Protein 7O4C (pdb70)

InterPro domains:
  IPR001460 Penicillin-binding protein, transpeptidase [PF00905] (269-579)
  IPR005311 Penicillin-binding protein, dimerisation domain [PF03717] (61-224)
  IPR005543 PASTA domain [PF03793] (601-655)
  IPR005543 PASTA domain [PF03793] (659-712)
  IPR005543 PASTA domain [PS51178] (596-656)
  IPR005543 PAST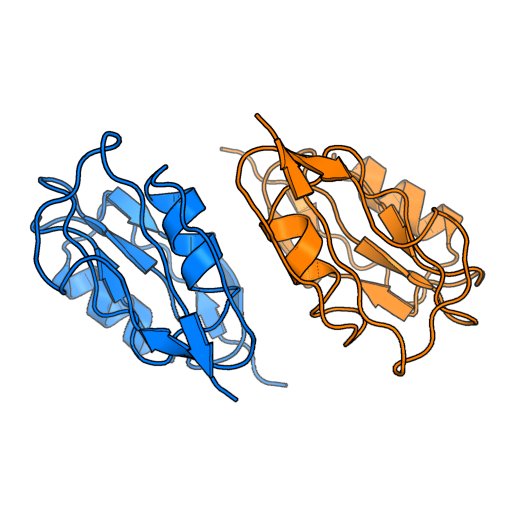A domain [SM00740] (596-656)
  IPR005543 PASTA domain [SM00740] (657-713)
  IPR012338 Beta-lactamase/transpeptidase-like [G3DSA:3.40.710.10] (237-593)
  IPR012338 Beta-lactamase/transpeptidase-like [SSF56601] (195-607)
  IPR036138 Penicillin-binding protein, dimerisation domain superfamily [SSF56519] (62-242)
  IPR050515 Class D beta-lactamase/transpeptidase [PTHR30627] (5-592)

Secondary structure (DSSP, 8-state):
---EE----TTSBHHHHHHHHHTTT-EEEEESS-SBEEEESS-TT-EE-TT-EEEEEESS--B----TT--HHHHHHHHHHH---EEEESSSEEEEESS-TT-B--TT--EEEEEE-/-PPEEPP--TTSBHHHHHHHHHHTT-EEEEESS-SBEEEESS-TT-EE-TT-EEEEEESS--B----TT--HHHHHHHHHHH---EEEEESSEEEEESS-TT-B--TT--EEEEEE-

Solvent-accessible surface area: 11836 Å² total; per-residue (Å²): 130,139,79,11,110,3,20,96,0,89,42,43,75,62,102,112,0,41,79,52,0,58,83,96,56,8,80,27,21,37,0,10,76,11,104,84,2,121,24,20,34,49,63,27,27,14,87,25,105,40,138,38,47,0,1,0,18,2,52,63,63,29,23,5,10,67,0,79,37,8,35,10,70,16,0,6,28,0,16,95,32,9,73,0,69,0,36,15,125,26,38,32,110,9,72,98,30,57,20,74,141,53,95,124,4,57,121,186,42,118,0,80,1,68,8,60,142,118,144,59,11,115,2,23,91,0,86,51,34,92,66,109,117,0,42,75,50,0,59,79,101,53,8,78,26,24,36,1,10,77,12,109,76,1,118,24,19,32,46,82,38,41,13,85,24,102,53,137,39,46,0,2,0,17,1,53,62,64,32,23,4,10,69,0,80,38,7,46,7,106,15,0,10,23,0,30,79,29,12,105,0,60,0,48,11,145,28,13,27,114,7,70,101,29,59,19,76,142,52,86,123,7,61,136,175,41,133,0,68,0,74,13,55,148

Structure (mmCIF, N/CA/C/O backbone):
data_7O4C
#
_entry.id   7O4C
#
_cell.length_a   39.972
_cell.length_b   80.562
_cell.length_c   90.422
_cell.angle_alpha   90.000
_cell.angle_beta   90.000
_cell.angle_gamma   90.000
#
_symmetry.space_group_name_H-M   'P 21 21 21'
#
loop_
_entity.id
_entity.type
_entity.pdbx_description
1 polymer 'Penicillin-binding protein 1'
2 non-polymer 'CHLORIDE ION'
3 water water
#
loop_
_atom_site.group_PDB
_atom_site.id
_atom_site.type_symbol
_atom_site.label_atom_id
_atom_site.label_alt_id
_atom_site.label_comp_id
_atom_site.label_asym_id
_atom_site.label_entity_id
_atom_site.label_seq_id
_atom_site.pdbx_PDB_ins_code
_atom_site.Cartn_x
_atom_site.Cartn_y
_atom_site.Cartn_z
_atom_site.occupancy
_atom_site.B_iso_or_equiv
_atom_site.auth_seq_id
_atom_site.auth_comp_id
_atom_site.auth_asym_id
_atom_site.auth_atom_id
_atom_site.pdbx_PDB_model_num
ATOM 1 N N . ALA A 1 1 ? 10.853 -12.704 -2.143 1.00 47.46 597 ALA A N 1
ATOM 2 C CA . ALA A 1 1 ? 9.449 -12.193 -1.850 1.00 47.13 597 ALA A CA 1
ATOM 3 C C . ALA A 1 1 ? 8.623 -13.298 -1.184 1.00 41.62 597 ALA A C 1
ATOM 4 O O . ALA A 1 1 ? 8.170 -14.165 -1.895 1.00 46.35 597 ALA A O 1
ATOM 6 N N . GLU A 1 2 ? 8.505 -13.278 0.139 1.00 39.54 598 GLU A N 1
ATOM 7 C CA . GLU A 1 2 ? 7.782 -14.296 0.928 1.00 37.05 598 GLU A CA 1
ATOM 8 C C . GLU A 1 2 ? 6.294 -13.969 0.779 1.00 35.35 598 GLU A C 1
ATOM 9 O O . GLU A 1 2 ? 5.938 -12.758 0.735 1.00 38.80 598 GLU A O 1
ATOM 15 N N . TYR A 1 3 ? 5.459 -14.986 0.645 1.00 28.87 599 TYR A N 1
ATOM 16 C CA . TYR A 1 3 ? 3.989 -14.816 0.610 1.00 24.40 599 TYR A CA 1
ATOM 17 C C . TYR A 1 3 ? 3.382 -15.603 1.749 1.00 26.73 599 TYR A C 1
ATOM 18 O O . TYR A 1 3 ? 3.905 -16.680 2.074 1.00 34.40 599 TYR A O 1
ATOM 27 N N . SER A 1 4 ? 2.293 -15.052 2.279 1.00 25.72 600 SER A N 1
ATOM 28 C CA . SER A 1 4 ? 1.384 -15.728 3.218 1.00 26.48 600 SER A CA 1
ATOM 29 C C . SER A 1 4 ? 0.226 -16.332 2.424 1.00 24.17 600 SER A C 1
ATOM 30 O O . SER A 1 4 ? -0.218 -15.762 1.423 1.00 26.67 600 SER A O 1
ATOM 33 N N . LYS A 1 5 ? -0.343 -17.408 2.942 1.00 24.82 601 LYS A N 1
ATOM 34 C CA . LYS A 1 5 ? -1.526 -18.069 2.367 1.00 23.12 601 LYS A CA 1
ATOM 35 C C . LYS A 1 5 ? -2.710 -17.753 3.272 1.00 22.08 601 LYS A C 1
ATOM 36 O O . LYS A 1 5 ? -2.693 -18.085 4.451 1.00 25.31 601 LYS A O 1
ATOM 42 N N . VAL A 1 6 ? -3.723 -17.140 2.698 1.00 19.02 60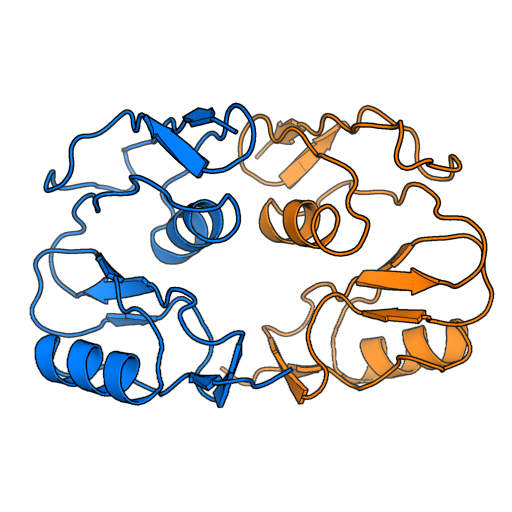2 VAL A N 1
ATOM 43 C CA . VAL A 1 6 ? -4.931 -16.739 3.434 1.00 18.72 602 VAL A CA 1
ATOM 44 C C . VAL A 1 6 ? -5.705 -17.964 3.878 1.00 20.91 602 VAL A C 1
ATOM 45 O O . VAL A 1 6 ? -6.036 -18.853 3.066 1.00 21.69 602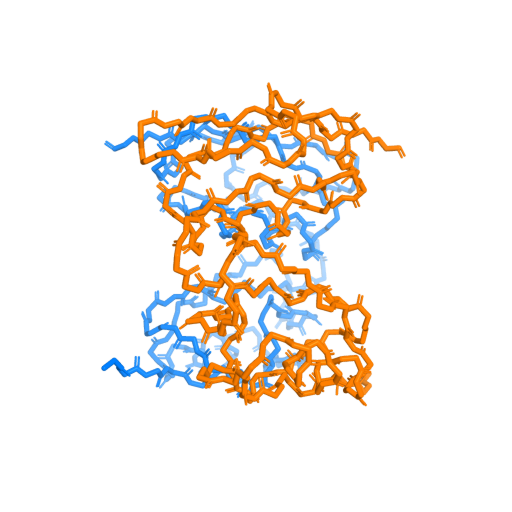 VAL A O 1
ATOM 49 N N . PRO A 1 7 ? -6.012 -18.082 5.191 1.00 18.82 603 PRO A N 1
ATOM 50 C CA . PRO A 1 7 ? -6.812 -19.210 5.637 1.00 18.39 603 PRO A CA 1
ATOM 51 C C . PRO A 1 7 ? -8.304 -19.042 5.356 1.00 17.77 603 PRO A C 1
ATOM 52 O O . PRO A 1 7 ? -8.766 -17.953 5.138 1.00 19.50 603 PRO A O 1
ATOM 56 N N . ASP A 1 8 ? -9.013 -20.162 5.368 1.00 19.12 604 ASP A N 1
ATOM 57 C CA . ASP A 1 8 ? -10.482 -20.170 5.214 1.00 18.88 604 ASP A CA 1
ATOM 58 C C . ASP A 1 8 ? -11.095 -20.000 6.596 1.00 18.84 604 ASP A C 1
ATOM 59 O O . ASP A 1 8 ? -11.089 -21.001 7.384 1.00 21.17 604 ASP A O 1
ATOM 64 N N . VAL A 1 9 ? -11.625 -18.818 6.873 1.00 17.44 605 VAL A N 1
ATOM 65 C CA . VAL A 1 9 ? -12.218 -18.547 8.212 1.00 17.05 605 VAL A CA 1
ATOM 66 C C . VAL A 1 9 ? -13.710 -18.227 8.146 1.00 17.71 605 VAL A C 1
ATOM 67 O O . VAL A 1 9 ? -14.321 -17.929 9.178 1.00 18.58 605 VAL A O 1
ATOM 71 N N . GLU A 1 10 ? -14.328 -18.328 6.983 1.00 18.37 606 GLU A N 1
ATOM 72 C CA . GLU A 1 10 ? -15.759 -18.074 6.901 1.00 18.71 606 GLU A CA 1
ATOM 73 C C . GLU A 1 10 ? -16.525 -19.149 7.671 1.00 17.38 606 GLU A C 1
ATOM 74 O O . GLU A 1 10 ? -16.238 -20.341 7.609 1.00 20.03 606 GLU A O 1
ATOM 80 N N . GLY A 1 11 ? -17.447 -18.641 8.480 1.00 17.18 607 GLY A N 1
ATOM 81 C CA . GLY A 1 11 ? -18.283 -19.429 9.376 1.00 17.10 607 GLY A CA 1
ATOM 82 C C . GLY A 1 11 ? -17.609 -19.653 10.727 1.00 16.41 607 GLY A C 1
ATOM 83 O O . GLY A 1 11 ? -18.268 -20.231 11.592 1.00 17.15 607 GLY A O 1
ATOM 84 N N . GLN A 1 12 ? -16.352 -19.273 10.904 1.00 17.07 608 GLN A N 1
ATOM 85 C CA . GLN A 1 12 ? -15.672 -19.537 12.185 1.00 16.45 608 GLN A CA 1
ATOM 86 C C . GLN A 1 12 ? -16.118 -18.550 13.255 1.00 16.57 608 GLN A C 1
ATOM 87 O O . GLN A 1 12 ? -16.497 -17.406 12.986 1.00 17.35 608 GLN A O 1
ATOM 93 N N . ASP A 1 13 ? -16.004 -19.019 14.489 1.00 16.60 609 ASP A N 1
ATOM 94 C CA . ASP A 1 13 ? -16.041 -18.118 15.659 1.00 17.69 609 ASP A CA 1
ATOM 95 C C . ASP A 1 13 ? -15.109 -16.947 15.409 1.00 18.13 609 ASP A C 1
ATOM 96 O O . ASP A 1 13 ? -13.988 -17.139 14.920 1.00 17.57 609 ASP A O 1
ATOM 101 N N . LYS A 1 14 ? -15.539 -15.754 15.812 1.00 16.62 610 LYS A N 1
ATOM 102 C CA . LYS A 1 14 ? -14.776 -14.527 15.524 1.00 16.72 610 LYS A CA 1
ATOM 103 C C . LYS A 1 14 ? -13.349 -14.633 16.053 1.00 17.16 610 LYS A C 1
ATOM 104 O O . LYS A 1 14 ? -12.409 -14.311 15.319 1.00 17.94 610 LYS A O 1
ATOM 110 N N . GLN A 1 15 ? -13.163 -14.994 17.338 1.00 18.01 611 GLN A N 1
ATOM 111 C CA . GLN A 1 15 ? -11.797 -15.001 17.870 1.00 19.05 611 GLN A CA 1
ATOM 112 C C . GLN A 1 15 ? -10.948 -16.089 17.202 1.00 18.43 611 GLN A C 1
ATOM 113 O O . GLN A 1 15 ? -9.756 -15.857 16.941 1.00 19.00 611 GLN A O 1
ATOM 119 N N . LYS A 1 16 ? -11.550 -17.231 16.907 1.00 17.74 612 LYS A N 1
ATOM 120 C CA . LYS A 1 16 ? -10.817 -18.301 16.193 1.00 17.78 612 LYS A CA 1
ATOM 121 C C . LYS A 1 16 ? -10.336 -17.751 14.850 1.00 17.52 612 LYS A C 1
ATOM 122 O O . LYS A 1 16 ? -9.184 -18.043 14.465 1.00 19.34 612 LYS A O 1
ATOM 128 N N . ALA A 1 17 ? -11.203 -17.018 14.151 1.00 16.87 613 ALA A N 1
ATOM 129 C CA . ALA A 1 17 ? -10.836 -16.485 12.816 1.00 16.93 613 ALA A CA 1
ATOM 130 C C . ALA A 1 17 ? -9.703 -15.478 12.945 1.00 17.25 613 ALA A C 1
ATOM 131 O O . ALA A 1 17 ? -8.765 -15.504 12.159 1.00 18.41 613 ALA A O 1
ATOM 133 N N . ILE A 1 18 ? -9.776 -14.599 13.944 1.00 16.98 614 ILE A N 1
ATOM 134 C CA . ILE A 1 18 ? -8.707 -13.608 14.178 1.00 17.42 614 ILE A CA 1
ATOM 135 C C . ILE A 1 18 ? -7.415 -14.393 14.396 1.00 19.24 614 ILE A C 1
ATOM 136 O O . ILE A 1 18 ? -6.364 -14.066 13.820 1.00 19.34 614 ILE A O 1
ATOM 141 N N . ASP A 1 19 ? -7.462 -15.396 15.273 1.00 19.04 615 ASP A N 1
ATOM 142 C CA . ASP A 1 19 ? -6.243 -16.164 15.617 1.00 20.21 615 ASP A CA 1
ATOM 143 C C . ASP A 1 19 ? -5.695 -16.871 14.368 1.00 18.53 615 ASP A C 1
ATOM 144 O O . ASP A 1 19 ? -4.461 -16.921 14.193 1.00 21.75 615 ASP A O 1
ATOM 149 N N . ASN A 1 20 ? -6.581 -17.430 13.546 1.00 17.83 616 ASN A N 1
ATOM 150 C CA . ASN A 1 20 ? -6.150 -18.179 12.346 1.00 18.99 616 ASN A CA 1
ATOM 151 C C . ASN A 1 20 ? -5.535 -17.238 11.326 1.00 19.18 616 ASN A C 1
ATOM 152 O O . ASN A 1 20 ? -4.552 -17.628 10.678 1.00 20.82 616 ASN A O 1
ATOM 157 N N . VAL A 1 21 ? -6.067 -16.044 11.183 1.00 18.67 617 VAL A N 1
ATOM 158 C CA . VAL A 1 21 ? -5.457 -15.073 10.238 1.00 18.46 617 VAL A CA 1
ATOM 159 C C . VAL A 1 21 ? -4.108 -14.642 10.795 1.00 18.95 617 VAL A C 1
ATOM 160 O O . VAL A 1 21 ? -3.140 -14.600 10.040 1.00 19.67 617 VAL A O 1
ATOM 164 N N . SER A 1 22 ? -4.042 -14.320 12.095 1.00 19.52 618 SER A N 1
ATOM 165 C CA . SER A 1 22 ? -2.781 -13.834 12.692 1.00 20.06 618 SER A CA 1
ATOM 166 C C . SER A 1 22 ? -1.703 -14.911 12.537 1.00 20.08 618 SER A C 1
ATOM 167 O O . SER A 1 22 ? -0.507 -14.583 12.393 1.00 23.45 618 SER A O 1
ATOM 170 N N . ALA A 1 23 ? -2.081 -16.173 12.692 1.00 20.59 619 ALA A N 1
ATOM 171 C CA . ALA A 1 23 ? -1.125 -17.295 12.638 1.00 22.97 619 ALA A CA 1
ATOM 172 C C . ALA A 1 23 ? -0.479 -17.400 11.251 1.00 24.55 619 ALA A C 1
ATOM 173 O O . ALA A 1 23 ? 0.526 -18.100 11.144 1.00 27.68 619 ALA A O 1
ATOM 175 N N . LYS A 1 24 ? -1.089 -16.783 10.231 1.00 22.17 620 LYS A N 1
ATOM 176 C CA . LYS A 1 24 ? -0.528 -16.835 8.864 1.00 22.46 620 LYS A CA 1
ATOM 177 C C . LYS A 1 24 ? 0.289 -15.573 8.589 1.00 24.32 620 LYS A C 1
ATOM 178 O O . LYS A 1 24 ? 0.578 -15.313 7.434 1.00 26.08 620 LYS A O 1
ATOM 184 N N . SER A 1 25 ? 0.618 -14.810 9.627 1.00 24.72 621 SER A N 1
ATOM 185 C CA . SER A 1 25 ? 1.360 -13.533 9.535 1.00 26.94 621 SER A CA 1
ATOM 186 C C . SER A 1 25 ? 0.598 -12.539 8.661 1.00 25.71 621 SER A C 1
ATOM 187 O O . SER A 1 25 ? 1.208 -11.886 7.838 1.00 32.64 621 SER A O 1
ATOM 190 N N . LEU A 1 26 ? -0.709 -12.489 8.841 1.00 21.15 622 LEU A N 1
ATOM 191 C CA . LEU A 1 26 ? -1.630 -11.512 8.239 1.00 21.03 622 LEU A CA 1
ATOM 192 C C . LEU A 1 26 ? -2.352 -10.763 9.359 1.00 21.33 622 LEU A C 1
ATOM 193 O O . LEU A 1 26 ? -2.428 -11.247 10.530 1.00 22.58 622 LEU A O 1
ATOM 198 N N . GLU A 1 27 ? -2.906 -9.624 8.991 1.00 19.69 623 GLU A N 1
ATOM 199 C CA . GLU A 1 27 ? -3.569 -8.737 9.962 1.00 21.08 623 GLU A CA 1
ATOM 200 C C . GLU A 1 27 ? -5.063 -8.883 9.794 1.00 20.82 623 GLU A C 1
ATOM 201 O O . GLU A 1 27 ? -5.636 -8.384 8.828 1.00 20.90 623 GLU A O 1
ATOM 207 N N . PRO A 1 28 ? -5.766 -9.528 10.732 1.00 21.29 624 PRO A N 1
ATOM 208 C CA . PRO A 1 28 ? -7.206 -9.571 10.626 1.00 19.94 624 PRO A CA 1
ATOM 209 C C . PRO A 1 28 ? -7.780 -8.235 11.096 1.00 18.38 624 PRO A C 1
ATOM 210 O O . PRO A 1 28 ? -7.339 -7.670 12.114 1.00 22.60 624 PRO A O 1
ATOM 214 N N . VAL A 1 29 ? -8.756 -7.745 10.344 1.00 19.19 625 VAL A N 1
ATOM 215 C CA . VAL A 1 29 ? -9.579 -6.598 10.768 1.00 19.88 625 VAL A CA 1
ATOM 216 C C . VAL A 1 29 ? -11.034 -7.008 10.753 1.00 19.85 625 VAL A C 1
ATOM 217 O O . VAL A 1 29 ? -11.549 -7.331 9.696 1.00 20.30 625 VAL A O 1
ATOM 221 N N . THR A 1 30 ? -11.698 -6.968 11.897 1.00 21.75 626 THR A N 1
ATOM 222 C CA . THR A 1 30 ? -13.112 -7.337 11.955 1.00 19.80 626 THR A CA 1
ATOM 223 C C . THR A 1 30 ? -14.000 -6.132 11.712 1.00 21.00 626 THR A C 1
ATOM 224 O O . THR A 1 30 ? -13.658 -5.004 12.074 1.00 24.70 626 THR A O 1
ATOM 228 N N . ILE A 1 31 ? -15.113 -6.402 11.076 1.00 20.02 627 ILE A N 1
ATOM 229 C CA . ILE A 1 31 ? -16.162 -5.420 10.719 1.00 20.51 627 ILE A CA 1
ATOM 230 C C . ILE A 1 31 ? -17.478 -5.990 11.229 1.00 20.54 627 ILE A C 1
ATOM 231 O O . ILE A 1 31 ? -17.899 -7.026 10.779 1.00 20.79 627 ILE A O 1
ATOM 236 N N . GLY A 1 32 ? -18.113 -5.275 12.144 1.00 19.47 628 GLY A N 1
ATOM 237 C CA . GLY A 1 32 ? -19.360 -5.745 12.709 1.00 19.55 628 GLY A CA 1
ATOM 238 C C . GLY A 1 32 ? -19.259 -6.097 14.181 1.00 18.36 628 GLY A C 1
ATOM 239 O O . GLY A 1 32 ? -18.155 -6.370 14.701 1.00 19.92 628 GLY A O 1
ATOM 240 N N . SER A 1 33 ? -20.426 -6.213 14.783 1.00 19.41 629 SER A N 1
ATOM 241 C CA . SER A 1 33 ? -20.555 -6.468 16.235 1.00 19.07 629 SER A CA 1
ATOM 242 C C . SER A 1 33 ? -20.967 -7.910 16.541 1.00 21.39 629 SER A C 1
ATOM 243 O O . SER A 1 33 ? -21.311 -8.212 17.671 1.00 20.71 629 SER A O 1
ATOM 246 N N . GLY A 1 34 ? -20.939 -8.783 15.559 1.00 19.72 630 GLY A N 1
ATOM 247 C CA . GLY A 1 34 ? -21.283 -10.190 15.734 1.00 18.95 630 GLY A CA 1
ATOM 248 C C . GLY A 1 34 ? -20.153 -11.065 16.264 1.00 18.63 630 GLY A C 1
ATOM 249 O O . GLY A 1 34 ? -19.040 -10.634 16.487 1.00 20.88 630 GLY A O 1
ATOM 250 N N . THR A 1 35 ? -20.489 -12.347 16.400 1.00 19.09 631 THR A N 1
ATOM 251 C CA . THR A 1 35 ? -19.607 -13.364 17.014 1.00 19.96 631 THR A CA 1
ATOM 252 C C . THR A 1 35 ? -19.145 -14.452 16.056 1.00 17.82 631 THR A C 1
ATOM 253 O O . THR A 1 35 ? -18.348 -15.290 16.479 1.00 20.51 631 THR A O 1
ATOM 257 N N . GLN A 1 36 ? -19.571 -14.379 14.802 1.00 17.63 632 GLN A N 1
ATOM 258 C CA . GLN A 1 36 ? -19.225 -15.394 13.797 1.00 17.32 632 GLN A CA 1
ATOM 259 C C . GLN A 1 36 ? -18.839 -14.655 12.513 1.00 18.39 632 GLN A C 1
ATOM 260 O O . GLN A 1 36 ? -19.472 -13.662 12.164 1.00 20.33 632 GLN A O 1
ATOM 266 N N . ILE A 1 37 ? -17.902 -15.220 11.771 1.00 17.51 633 ILE A N 1
ATOM 267 C CA . ILE A 1 37 ? -17.480 -14.574 10.492 1.00 17.85 633 ILE A CA 1
ATOM 268 C C . ILE A 1 37 ? -18.438 -14.977 9.383 1.00 16.83 633 ILE A C 1
ATOM 269 O O . ILE A 1 37 ? -18.624 -16.194 9.144 1.00 19.15 633 ILE A O 1
ATOM 274 N N . LYS A 1 38 ? -18.982 -13.990 8.681 1.00 18.14 634 LYS A N 1
ATOM 275 C CA . LYS A 1 38 ? -19.885 -14.224 7.527 1.00 18.85 634 LYS A CA 1
ATOM 276 C C . LYS A 1 38 ? -19.066 -14.225 6.232 1.00 17.68 634 LYS A C 1
ATOM 277 O O . LYS A 1 38 ? -19.325 -15.067 5.390 1.00 22.53 634 LYS A O 1
ATOM 283 N N . ALA A 1 39 ? -18.101 -13.318 6.116 1.00 17.76 635 ALA A N 1
ATOM 284 C CA . ALA A 1 39 ? -17.336 -13.199 4.857 1.00 17.93 635 ALA A CA 1
ATOM 285 C C . ALA A 1 39 ? -15.919 -12.680 5.075 1.00 16.41 635 ALA A C 1
ATOM 286 O O . ALA A 1 39 ? -15.710 -11.930 6.004 1.00 19.06 635 ALA A O 1
ATOM 288 N N . GLN A 1 40 ? -14.999 -13.079 4.200 1.00 19.05 636 GLN A N 1
ATOM 289 C CA . GLN A 1 40 ? -13.604 -12.596 4.250 1.00 17.66 636 GLN A CA 1
ATOM 290 C C . GLN A 1 40 ? -13.276 -11.863 2.941 1.00 16.98 636 GLN A C 1
ATOM 291 O O . GLN A 1 40 ? -13.818 -12.255 1.918 1.00 20.75 636 GLN A O 1
ATOM 297 N N . SER A 1 41 ? -12.395 -10.875 3.001 1.00 17.52 637 SER A N 1
ATOM 298 C CA . SER A 1 41 ? -12.094 -10.000 1.836 1.00 18.24 637 SER A CA 1
ATOM 299 C C . SER A 1 41 ? -11.199 -10.688 0.806 1.00 19.20 637 SER A C 1
ATOM 300 O O . SER A 1 41 ? -11.220 -10.264 -0.342 1.00 23.16 637 S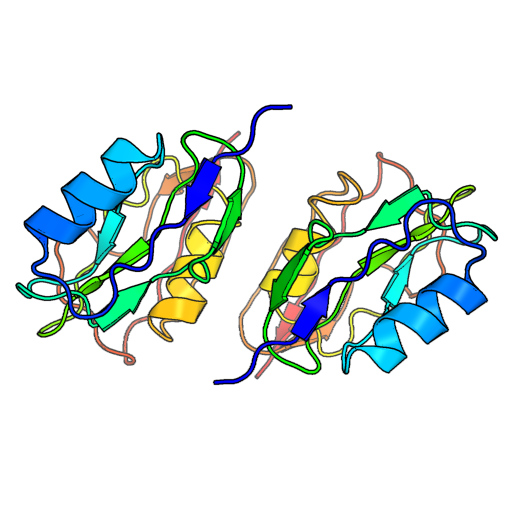ER A O 1
ATOM 303 N N . ILE A 1 42 ? -10.408 -11.654 1.250 1.00 17.98 638 ILE A N 1
ATOM 304 C CA . ILE A 1 42 ? -9.462 -12.362 0.348 1.00 19.34 638 ILE A CA 1
ATOM 305 C C . ILE A 1 42 ? -9.851 -13.837 0.273 1.00 20.34 638 ILE A C 1
ATOM 306 O O . ILE A 1 42 ? -10.043 -14.444 1.308 1.00 19.15 638 ILE A O 1
ATOM 311 N N . LYS A 1 43 ? -9.934 -14.366 -0.938 1.00 20.29 639 LYS A N 1
ATOM 312 C CA . LYS A 1 43 ? -10.272 -15.784 -1.149 1.00 20.57 639 LYS A CA 1
ATOM 313 C C . LYS A 1 43 ? -9.269 -16.685 -0.426 1.00 20.13 639 LYS A C 1
ATOM 314 O O . LYS A 1 43 ? -8.072 -16.509 -0.580 1.00 18.59 639 LYS A O 1
ATOM 320 N N . ALA A 1 44 ? -9.797 -17.640 0.328 1.00 30.00 640 ALA A N 1
ATOM 321 C CA . ALA A 1 44 ? -8.942 -18.599 1.043 1.00 30.00 640 ALA A CA 1
ATOM 322 C C . ALA A 1 44 ? -8.003 -19.315 0.074 1.00 30.00 640 ALA A C 1
ATOM 323 O O . ALA A 1 44 ? -8.460 -19.748 -0.975 1.00 30.00 640 ALA A O 1
ATOM 325 N N . GLY A 1 45 ? -6.750 -19.441 0.467 1.00 30.00 641 GLY A N 1
ATOM 326 C CA . GLY A 1 45 ? -5.781 -20.169 -0.359 1.00 30.00 641 GLY A CA 1
ATOM 327 C C . GLY A 1 45 ? -4.937 -19.227 -1.179 1.00 30.00 641 GLY A C 1
ATOM 328 O O . GLY A 1 45 ? -3.901 -19.642 -1.675 1.00 30.00 641 GLY A O 1
ATOM 329 N N . ASN A 1 46 ? -5.397 -17.990 -1.299 1.00 18.15 642 ASN A N 1
ATOM 330 C CA . ASN A 1 46 ? -4.658 -17.011 -2.120 1.00 18.46 642 ASN A CA 1
ATOM 331 C C . ASN A 1 46 ? -3.371 -16.584 -1.428 1.00 19.37 642 ASN A C 1
ATOM 332 O O . ASN A 1 46 ? -3.358 -16.490 -0.212 1.00 21.38 642 ASN A O 1
ATOM 337 N N . LYS A 1 47 ? -2.339 -16.331 -2.220 1.00 18.92 643 LYS A N 1
ATOM 338 C CA . LYS A 1 47 ? -1.043 -15.867 -1.696 1.00 20.46 643 LYS A CA 1
ATOM 339 C C . LYS A 1 47 ? -1.022 -14.342 -1.704 1.00 21.39 643 LYS A C 1
ATOM 340 O O . LYS A 1 47 ? -1.323 -13.756 -2.737 1.00 21.97 643 LYS A O 1
ATOM 346 N N . VAL A 1 48 ? -0.695 -13.753 -0.561 1.00 19.86 644 VAL A N 1
ATOM 347 C CA . VAL A 1 48 ? -0.683 -12.281 -0.406 1.00 21.31 644 VAL A CA 1
ATOM 348 C C . VAL A 1 48 ? 0.604 -11.924 0.340 1.00 21.65 644 VAL A C 1
ATOM 349 O O . VAL A 1 48 ? 1.252 -12.816 0.862 1.00 22.42 644 VAL A O 1
ATOM 353 N N . LEU A 1 49 ? 0.914 -10.639 0.389 1.00 23.00 645 LEU A N 1
ATOM 354 C CA . LEU A 1 49 ? 2.122 -10.199 1.108 1.00 22.99 645 LEU A CA 1
ATOM 355 C C . LEU A 1 49 ? 1.895 -10.376 2.608 1.00 22.04 645 LEU A C 1
ATOM 356 O O . LEU A 1 49 ? 0.814 -10.136 3.143 1.00 23.36 645 LEU A O 1
ATOM 361 N N . PRO A 1 50 ? 2.957 -10.769 3.324 1.00 22.07 646 PRO A N 1
ATOM 362 C CA . PRO A 1 50 ? 2.871 -10.873 4.766 1.00 23.84 646 PRO A CA 1
ATOM 363 C C . PRO A 1 50 ? 2.458 -9.509 5.327 1.00 22.02 646 PRO A C 1
ATOM 364 O O . PRO A 1 50 ? 2.857 -8.422 4.817 1.00 24.76 646 PRO A O 1
ATOM 368 N N . HIS A 1 51 ? 1.656 -9.596 6.387 1.00 24.26 647 HIS A N 1
ATOM 369 C CA . HIS A 1 51 ? 1.235 -8.470 7.247 1.00 25.93 647 HIS A CA 1
ATOM 370 C C . HIS A 1 51 ? 0.199 -7.623 6.509 1.00 22.62 647 HIS A C 1
ATOM 371 O O . HIS A 1 51 ? -0.213 -6.575 7.045 1.00 29.22 647 HIS A O 1
ATOM 378 N N . SER A 1 52 ? -0.248 -8.075 5.329 1.00 23.02 648 SER A N 1
ATOM 379 C CA . SER A 1 52 ? -1.385 -7.446 4.639 1.00 23.61 648 SER A CA 1
ATOM 380 C C . SER A 1 52 ? -2.674 -7.744 5.410 1.00 21.08 648 SER A C 1
ATOM 381 O O . SER A 1 52 ? -2.739 -8.695 6.228 1.00 21.98 648 SER A O 1
ATOM 384 N N A LYS A 1 53 ? -3.702 -6.949 5.169 0.55 22.53 649 LYS A N 1
ATOM 385 N N B LYS A 1 53 ? -3.688 -6.921 5.185 0.45 22.04 649 LYS A N 1
ATOM 386 C CA A LYS A 1 53 ? -4.946 -7.031 5.968 0.55 21.48 649 LYS A CA 1
ATOM 387 C CA B LYS A 1 53 ? -4.963 -7.034 5.927 0.45 21.67 649 LYS A CA 1
ATOM 388 C C A LYS A 1 53 ? -5.944 -7.965 5.285 0.55 20.36 649 LYS A C 1
ATOM 389 C C B LYS A 1 53 ? -5.845 -8.086 5.264 0.45 20.13 649 LYS A C 1
ATOM 390 O O A LYS A 1 53 ? -6.119 -7.885 4.050 0.55 22.81 649 LYS A O 1
ATOM 391 O O B LYS A 1 53 ? -5.814 -8.229 4.025 0.45 23.44 649 LYS A O 1
ATOM 402 N N . VAL A 1 54 ? -6.622 -8.775 6.094 1.00 19.13 650 VAL A N 1
ATOM 403 C CA . VAL A 1 54 ? -7.775 -9.586 5.667 1.00 17.80 650 VAL A CA 1
ATOM 404 C C . VAL A 1 54 ? -8.975 -9.023 6.432 1.00 18.51 650 VAL A C 1
ATOM 405 O O . VAL A 1 54 ? -8.989 -9.095 7.672 1.00 19.79 650 VAL A O 1
ATOM 409 N N . LEU A 1 55 ? -9.948 -8.471 5.724 1.00 19.33 651 LEU A N 1
ATOM 410 C CA . LEU A 1 55 ? -11.135 -7.905 6.374 1.00 17.68 651 LEU A CA 1
ATOM 411 C C . LEU A 1 55 ? -12.091 -9.066 6.613 1.00 18.59 651 LEU A C 1
ATOM 412 O O . LEU A 1 55 ? -12.330 -9.884 5.716 1.00 19.55 651 LEU A O 1
ATOM 417 N N . LEU A 1 56 ? -12.642 -9.115 7.825 1.00 17.98 652 LEU A N 1
ATOM 418 C CA . LEU A 1 56 ? -13.555 -10.173 8.263 1.00 18.50 652 LEU A CA 1
ATOM 419 C C . LEU A 1 56 ? -14.873 -9.533 8.664 1.00 19.15 652 LEU A C 1
ATOM 420 O O . LEU A 1 56 ? -14.950 -8.849 9.676 1.00 21.31 652 LEU A O 1
ATOM 425 N N . LEU A 1 57 ? -15.897 -9.789 7.890 1.00 17.87 653 LEU A N 1
ATOM 426 C CA . LEU A 1 57 ? -17.259 -9.312 8.151 1.00 18.17 653 LEU A CA 1
ATOM 427 C C . LEU A 1 57 ? -17.948 -10.286 9.087 1.00 16.71 653 LEU A C 1
ATOM 428 O O . LEU A 1 57 ? -18.039 -11.473 8.793 1.00 18.26 653 LEU A O 1
ATOM 433 N N . THR A 1 58 ? -18.387 -9.776 10.235 1.00 17.61 654 THR A N 1
ATOM 434 C CA . THR A 1 58 ? -19.157 -10.617 11.176 1.00 17.78 654 THR A CA 1
ATOM 435 C C . THR A 1 58 ? -20.622 -10.687 10.755 1.00 18.91 654 THR A C 1
ATOM 436 O O . THR A 1 58 ? -21.079 -9.896 9.943 1.00 20.46 654 THR A O 1
ATOM 440 N N . ASP A 1 59 ? -21.356 -11.589 11.377 1.00 19.41 655 ASP A N 1
ATOM 441 C CA . ASP A 1 59 ? -22.821 -11.571 11.419 1.00 20.69 655 ASP A CA 1
ATOM 442 C C . ASP A 1 59 ? -23.314 -10.416 12.294 1.00 20.45 655 ASP A C 1
ATOM 443 O O . ASP A 1 59 ? -22.511 -9.583 12.728 1.00 20.52 655 ASP A O 1
ATOM 448 N N . GLY A 1 60 ? -24.609 -10.352 12.520 1.00 23.05 656 GLY A N 1
ATOM 449 C CA . GLY A 1 60 ? -25.137 -9.206 13.277 1.00 24.33 656 GLY A CA 1
ATOM 450 C C . GLY A 1 60 ? -24.925 -7.889 12.555 1.00 22.93 656 GLY A C 1
ATOM 451 O O . GLY A 1 60 ? -24.872 -7.853 11.297 1.00 25.00 656 GLY A O 1
ATOM 452 N N . ASP A 1 61 ? -24.912 -6.821 13.323 1.00 23.86 657 ASP A N 1
ATOM 453 C CA . ASP A 1 61 ? -24.841 -5.465 12.751 1.00 23.48 657 ASP A CA 1
ATOM 454 C C . ASP A 1 61 ? -23.469 -5.193 12.150 1.00 21.71 657 ASP A C 1
ATOM 455 O O . ASP A 1 61 ? -22.426 -5.499 12.764 1.00 22.87 657 ASP A O 1
ATOM 460 N N . LEU A 1 62 ? -23.467 -4.484 11.034 1.00 21.34 658 LEU A N 1
ATOM 461 C CA . LEU A 1 62 ? -22.248 -3.873 10.492 1.00 21.59 658 LEU A CA 1
ATOM 462 C C . LEU A 1 62 ? -21.862 -2.669 11.340 1.00 21.20 658 LEU A C 1
ATOM 463 O O . LEU A 1 62 ? -22.743 -1.892 11.713 1.00 22.77 658 LEU A O 1
ATOM 468 N N . THR A 1 63 ? -20.585 -2.522 11.653 1.00 20.46 659 THR A N 1
ATOM 469 C CA . THR A 1 63 ? -20.082 -1.352 12.397 1.00 20.55 659 THR A CA 1
ATOM 470 C C . THR A 1 63 ? -18.840 -0.832 11.695 1.00 21.97 659 THR A C 1
ATOM 471 O O . THR A 1 63 ? -18.105 -1.598 11.097 1.00 22.82 659 THR A O 1
ATOM 475 N N . MET A 1 64 ? -18.556 0.436 11.892 1.00 20.77 660 MET A N 1
ATOM 476 C CA . MET A 1 64 ? -17.445 1.123 11.211 1.00 21.60 660 MET A CA 1
ATOM 477 C C . MET A 1 64 ? -16.122 0.727 11.847 1.00 22.75 660 MET A C 1
ATOM 478 O O . MET A 1 64 ? -15.926 0.842 13.067 1.00 22.46 660 MET A O 1
ATOM 483 N N . PRO A 1 65 ? -15.153 0.234 11.060 1.00 21.38 661 PRO A N 1
ATOM 484 C CA . PRO A 1 65 ? -13.814 -0.008 11.588 1.00 21.64 661 PRO A CA 1
ATOM 485 C C . PRO A 1 65 ? -13.019 1.296 11.716 1.00 22.03 661 PRO A C 1
ATOM 486 O O . PRO A 1 65 ? -13.414 2.326 11.203 1.00 24.35 661 PRO A O 1
ATOM 490 N N . ASP A 1 66 ? -11.894 1.202 12.418 1.00 22.57 662 ASP A N 1
ATOM 491 C CA . ASP A 1 66 ? -10.846 2.240 12.425 1.00 25.77 662 ASP A CA 1
ATOM 492 C C . ASP A 1 66 ? -10.023 2.060 11.143 1.00 24.16 662 ASP A C 1
ATOM 493 O O . ASP A 1 66 ? -9.256 1.086 11.035 1.00 28.21 662 ASP A O 1
ATOM 498 N N . MET A 1 67 ? -10.190 2.964 10.184 1.00 25.61 663 MET A N 1
ATOM 499 C CA . MET A 1 67 ? -9.458 2.859 8.904 1.00 26.17 663 MET A CA 1
ATOM 500 C C . MET A 1 67 ? -8.143 3.635 8.974 1.00 29.70 663 MET A C 1
ATOM 501 O O . MET A 1 67 ? -7.498 3.733 7.926 1.00 34.32 663 MET A O 1
ATOM 506 N N . SER A 1 68 ? -7.767 4.203 10.125 1.00 30.24 664 SER A N 1
ATOM 507 C CA . SER A 1 68 ? -6.496 4.966 10.252 1.00 34.72 664 SER A CA 1
ATOM 508 C C . SER A 1 68 ? -5.348 4.172 9.623 1.00 37.13 664 SER A C 1
ATOM 509 O O . SER A 1 68 ? -5.155 3.011 10.008 1.00 40.24 664 SER A O 1
ATOM 512 N N . GLY A 1 69 ? -4.606 4.779 8.689 1.00 39.52 665 GLY A N 1
ATOM 513 C CA . GLY A 1 69 ? -3.433 4.126 8.094 1.00 38.76 665 GLY A CA 1
ATOM 514 C C . GLY A 1 69 ? -3.750 3.129 6.991 1.00 35.66 665 GLY A C 1
ATOM 515 O O . GLY A 1 69 ? -2.791 2.546 6.452 1.00 48.05 665 GLY A O 1
ATOM 516 N N . TRP A 1 70 ? -5.014 2.893 6.642 1.00 38.52 666 TRP A N 1
ATOM 517 C CA . TRP A 1 70 ? -5.350 1.953 5.538 1.00 33.42 666 TRP A CA 1
ATOM 518 C C . TRP A 1 70 ? -4.840 2.443 4.176 1.00 39.37 666 TRP A C 1
ATOM 519 O O . TRP A 1 70 ? -4.752 3.651 3.947 1.00 38.97 666 TRP A O 1
ATOM 530 N N . THR A 1 71 ? -4.571 1.498 3.279 1.00 36.98 667 THR A N 1
ATOM 531 C CA . THR A 1 71 ? -4.276 1.782 1.853 1.00 40.62 667 THR A CA 1
ATOM 532 C C . THR A 1 71 ? -5.593 1.889 1.073 1.00 34.35 667 THR A C 1
ATOM 533 O O . THR A 1 71 ? -6.638 1.452 1.595 1.00 35.20 667 THR A O 1
ATOM 537 N N . LYS A 1 72 ? -5.535 2.406 -0.155 1.00 37.83 668 LYS A N 1
ATOM 538 C CA . LYS A 1 72 ? -6.684 2.452 -1.109 1.00 38.23 668 LYS A CA 1
ATOM 539 C C . LYS A 1 72 ? -7.232 1.035 -1.310 1.00 36.92 668 LYS A C 1
ATOM 540 O O . LYS A 1 72 ? -8.450 0.879 -1.306 1.00 34.81 668 LYS A O 1
ATOM 546 N N A GLU A 1 73 ? -6.339 0.053 -1.484 0.50 40.47 669 GLU A N 1
ATOM 547 N N B GLU A 1 73 ? -6.355 0.037 -1.488 0.50 40.96 669 GLU A N 1
ATOM 548 C CA A GLU A 1 73 ? -6.685 -1.388 -1.621 0.50 40.53 669 GLU A CA 1
ATOM 549 C CA B GLU A 1 73 ? -6.755 -1.391 -1.637 0.50 40.27 669 GLU A CA 1
ATOM 550 C C A GLU A 1 73 ? -7.610 -1.805 -0.471 0.50 36.07 669 GLU A C 1
ATOM 551 C C B GLU A 1 73 ? -7.644 -1.800 -0.461 0.50 36.17 669 GLU A C 1
ATOM 552 O O A GLU A 1 73 ? -8.665 -2.424 -0.749 0.50 38.35 669 GLU A O 1
ATOM 553 O O B GLU A 1 73 ? -8.702 -2.428 -0.711 0.50 38.45 669 GLU A O 1
ATOM 564 N N . ASP A 1 74 ? -7.210 -1.486 0.765 1.00 32.59 670 ASP A N 1
ATOM 565 C CA . ASP A 1 74 ? -7.951 -1.865 2.004 1.00 29.21 670 ASP A CA 1
ATOM 566 C C . ASP A 1 74 ? -9.348 -1.218 1.989 1.00 29.18 670 ASP A C 1
ATOM 567 O O . ASP A 1 74 ? -10.358 -1.910 2.240 1.00 27.13 670 ASP A O 1
ATOM 572 N N . VAL A 1 75 ? -9.418 0.063 1.654 1.00 28.59 671 VAL A N 1
ATOM 573 C CA . VAL A 1 75 ? -10.701 0.810 1.717 1.00 27.60 671 VAL A CA 1
ATOM 574 C C . VAL A 1 75 ? -11.624 0.272 0.627 1.00 26.47 671 VAL A C 1
ATOM 575 O O . VAL A 1 75 ? -12.843 0.071 0.877 1.00 27.36 671 VAL A O 1
ATOM 579 N N . ILE A 1 76 ? -11.061 0.070 -0.566 1.00 29.14 672 ILE A N 1
ATOM 580 C CA . ILE A 1 76 ? -11.824 -0.543 -1.672 1.00 27.74 672 ILE A CA 1
ATOM 581 C C . ILE A 1 76 ? -12.312 -1.950 -1.293 1.00 30.35 672 ILE A C 1
ATOM 582 O O . ILE A 1 76 ? -13.494 -2.307 -1.591 1.00 27.02 672 ILE A O 1
ATOM 587 N N . ALA A 1 77 ? -11.510 -2.728 -0.587 1.00 27.72 673 ALA A N 1
ATOM 588 C CA . ALA A 1 77 ? -11.963 -4.060 -0.120 1.00 27.40 673 ALA A CA 1
ATOM 589 C C . ALA A 1 77 ? -13.175 -3.901 0.804 1.00 25.14 673 ALA A C 1
ATOM 590 O O . ALA A 1 77 ? -14.107 -4.699 0.755 1.00 25.32 673 ALA A O 1
ATOM 592 N N . PHE A 1 78 ? -13.151 -2.889 1.660 1.00 24.97 674 PHE A N 1
ATOM 593 C CA . PHE A 1 78 ? -14.274 -2.620 2.580 1.00 25.96 674 PHE A CA 1
ATOM 594 C C . PHE A 1 78 ? -15.550 -2.343 1.777 1.00 24.27 674 PHE A C 1
ATOM 595 O O . PHE A 1 78 ? -16.602 -2.900 2.111 1.00 22.53 674 PHE A O 1
ATOM 603 N N . GLU A 1 79 ? -15.470 -1.511 0.734 1.00 25.66 675 GLU A N 1
ATOM 604 C CA . GLU A 1 79 ? -16.660 -1.184 -0.089 1.00 28.78 675 GLU A CA 1
ATOM 605 C C . GLU A 1 79 ? -17.230 -2.496 -0.667 1.00 25.84 675 GLU A C 1
ATOM 606 O O . GLU A 1 79 ? -18.443 -2.705 -0.646 1.00 29.47 675 GLU A O 1
ATOM 612 N N . ASN A 1 80 ? -16.367 -3.345 -1.223 1.00 28.00 676 ASN A N 1
ATOM 613 C CA . ASN A 1 80 ? -16.815 -4.595 -1.879 1.00 29.58 676 ASN A CA 1
ATOM 614 C C . ASN A 1 80 ? -17.374 -5.582 -0.858 1.00 27.27 676 ASN A C 1
ATOM 615 O O . ASN A 1 80 ? -18.329 -6.317 -1.212 1.00 31.39 676 ASN A O 1
ATOM 620 N N . LEU A 1 81 ? -16.832 -5.574 0.356 1.00 24.16 677 LEU A N 1
ATOM 621 C CA . LEU A 1 81 ? -17.281 -6.545 1.379 1.00 24.01 677 LEU A CA 1
ATOM 622 C C . LEU A 1 81 ? -18.657 -6.152 1.921 1.00 23.88 677 LEU A C 1
ATOM 623 O O . LEU A 1 81 ? -19.422 -7.044 2.256 1.00 25.54 677 LEU A O 1
ATOM 628 N N . THR A 1 82 ? -18.917 -4.843 2.053 1.00 24.76 678 THR A N 1
ATOM 629 C CA . THR A 1 82 ? -20.064 -4.291 2.824 1.00 23.44 678 THR A CA 1
ATOM 630 C C . THR A 1 82 ? -21.158 -3.697 1.932 1.00 25.82 678 THR A C 1
ATOM 631 O O . THR A 1 82 ? -22.256 -3.459 2.420 1.00 30.77 678 THR A O 1
ATOM 635 N N A ASN A 1 83 ? -20.833 -3.443 0.664 0.52 28.40 679 ASN A N 1
ATOM 636 N N B ASN A 1 83 ? -20.827 -3.423 0.671 0.48 28.17 679 ASN A N 1
ATOM 637 C CA A ASN A 1 83 ? -21.704 -2.711 -0.292 0.52 31.63 679 ASN A CA 1
ATOM 638 C CA B ASN A 1 83 ? -21.724 -2.723 -0.284 0.48 30.57 679 ASN A CA 1
ATOM 639 C C A ASN A 1 83 ? -22.013 -1.308 0.249 0.52 32.32 679 ASN A C 1
ATOM 640 C C B ASN A 1 83 ? -21.996 -1.295 0.209 0.48 31.70 679 ASN A C 1
ATOM 641 O O A ASN A 1 83 ? -23.108 -0.789 -0.045 0.52 39.44 679 ASN A O 1
ATOM 642 O O B ASN A 1 83 ? -23.041 -0.737 -0.182 0.48 37.56 679 ASN A O 1
ATOM 651 N N . ILE A 1 84 ? -21.070 -0.710 0.980 1.00 27.69 680 ILE A N 1
ATOM 652 C CA . ILE A 1 84 ? -21.121 0.726 1.400 1.00 28.29 680 ILE A CA 1
ATOM 653 C C . ILE A 1 84 ? -20.142 1.502 0.523 1.00 32.31 680 ILE A C 1
ATOM 654 O O . ILE A 1 84 ? -18.961 1.143 0.500 1.00 30.82 680 ILE A O 1
ATOM 659 N N . LYS A 1 85 ? -20.631 2.506 -0.211 1.00 32.43 681 LYS A N 1
ATOM 660 C CA . LYS A 1 85 ? -19.788 3.261 -1.172 1.00 35.46 681 LYS A CA 1
ATOM 661 C C . LYS A 1 85 ? -18.812 4.089 -0.346 1.00 32.58 681 LYS A C 1
ATOM 662 O O . LYS A 1 85 ? -19.227 4.725 0.620 1.00 37.33 681 LYS A O 1
ATOM 668 N N . VAL A 1 86 ? -17.551 4.092 -0.728 1.00 33.60 682 VAL A N 1
ATOM 669 C CA . VAL A 1 86 ? -16.525 4.944 -0.077 1.00 36.61 682 VAL A CA 1
ATOM 670 C C . VAL A 1 86 ? -15.965 5.863 -1.160 1.00 40.87 682 VAL A C 1
ATOM 671 O O . VAL A 1 86 ? -15.658 5.388 -2.259 1.00 46.89 682 VAL A O 1
ATOM 675 N N . ASN A 1 87 ? -15.888 7.138 -0.831 1.00 41.10 683 ASN A N 1
ATOM 676 C CA . ASN A 1 87 ? -15.304 8.168 -1.709 1.00 38.05 683 ASN A CA 1
ATOM 677 C C . ASN A 1 87 ? -13.876 8.392 -1.231 1.00 38.84 683 ASN A C 1
ATOM 678 O O . ASN A 1 87 ? -13.648 8.624 -0.015 1.00 41.65 683 ASN A O 1
ATOM 683 N N A LEU A 1 88 ? -12.923 8.312 -2.159 0.49 39.41 684 LEU A N 1
ATOM 684 N N B LEU A 1 88 ? -12.926 8.222 -2.138 0.51 38.24 684 LEU A N 1
ATOM 685 C CA A LEU A 1 88 ? -11.474 8.325 -1.849 0.49 38.68 684 LEU A CA 1
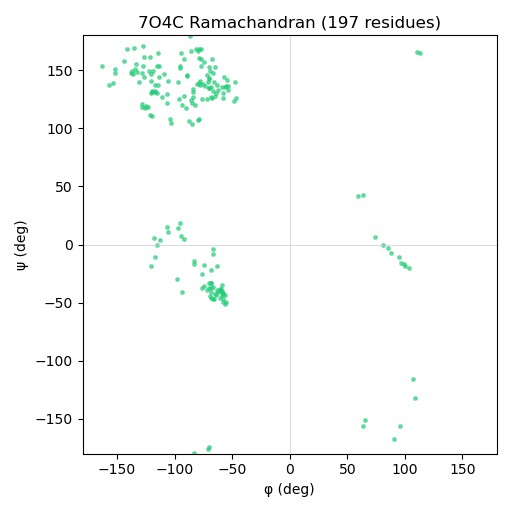ATOM 686 C CA B LEU A 1 88 ? -11.495 8.357 -1.808 0.51 36.20 684 LEU A CA 1
ATOM 687 C C A LEU A 1 88 ? -10.845 9.632 -2.335 0.49 40.09 684 LEU A C 1
ATOM 688 C C B LEU A 1 88 ? -11.030 9.739 -2.259 0.51 39.92 684 LEU A C 1
ATOM 689 O O A LEU A 1 88 ? -10.879 9.874 -3.574 0.49 44.36 684 LEU A O 1
ATOM 690 O O B LEU A 1 88 ? -11.450 10.189 -3.352 0.51 48.93 684 LEU A O 1
ATOM 699 N N . LYS A 1 89 ? -10.232 10.391 -1.417 1.00 41.55 685 LYS A N 1
ATOM 700 C CA . LYS A 1 89 ? -9.563 11.680 -1.737 1.00 45.81 685 LYS A CA 1
ATOM 701 C C . LYS A 1 89 ? -8.085 11.591 -1.314 1.00 46.61 685 LYS A C 1
ATOM 702 O O . LYS A 1 89 ? -7.790 11.272 -0.142 1.00 48.55 685 LYS A O 1
ATOM 708 N N . GLY A 1 90 ? -7.174 11.899 -2.239 1.00 47.11 686 GLY A N 1
ATOM 709 C CA . GLY A 1 90 ? -5.733 11.960 -1.948 1.00 49.60 686 GLY A CA 1
ATOM 710 C C . GLY A 1 90 ? -5.057 10.625 -2.171 1.00 53.75 686 GLY A C 1
ATOM 711 O O . GLY A 1 90 ? -5.703 9.708 -2.744 1.00 50.84 686 GLY A O 1
ATOM 712 N N . SER A 1 91 ? -3.818 10.516 -1.688 1.00 57.12 687 SER A N 1
ATOM 713 C CA . SER A 1 91 ? -2.946 9.321 -1.829 1.00 59.61 687 SER A CA 1
ATOM 714 C C . SER A 1 91 ? -2.094 9.121 -0.577 1.00 67.83 687 SER A C 1
ATOM 715 O O . SER A 1 91 ? -1.826 10.115 0.140 1.00 62.17 687 SER A O 1
ATOM 718 N N . GLY A 1 92 ? -1.646 7.880 -0.401 1.00 67.00 688 GLY A N 1
ATOM 719 C CA . GLY A 1 92 ? -0.826 7.433 0.729 1.00 149.43 688 GLY A CA 1
ATOM 720 C C . GLY A 1 92 ? -1.697 6.594 1.617 1.00 169.98 688 GLY A C 1
ATOM 721 O O . GLY A 1 92 ? -2.209 5.554 1.142 1.00 140.97 688 GLY A O 1
ATOM 722 N N . PHE A 1 93 ? -1.901 7.087 2.831 1.00 127.54 689 PHE A N 1
ATOM 723 C CA . PHE A 1 93 ? -2.566 6.257 3.886 1.00 120.10 689 PHE A CA 1
ATOM 724 C C . PHE A 1 93 ? -3.738 7.020 4.484 1.00 65.24 689 PHE A C 1
ATOM 725 O O . PHE A 1 93 ? -3.686 8.229 4.528 1.00 43.72 689 PHE A O 1
ATOM 733 N N . VAL A 1 94 ? -4.753 6.327 5.015 1.00 46.83 690 VAL A N 1
ATOM 734 C CA . VAL A 1 94 ? -5.962 7.060 5.506 1.00 42.88 690 VAL A CA 1
ATOM 735 C C . VAL A 1 94 ? -5.590 7.949 6.698 1.00 43.58 690 VAL A C 1
ATOM 736 O O . VAL A 1 94 ? -5.035 7.446 7.687 1.00 40.48 690 VAL A O 1
ATOM 740 N N . SER A 1 95 ? -5.950 9.226 6.627 1.00 40.88 691 SER A N 1
ATOM 741 C CA . SER A 1 95 ? -5.712 10.228 7.698 1.00 45.49 691 SER A CA 1
ATOM 742 C C . SER A 1 95 ? -7.036 10.773 8.249 1.00 39.75 691 SER A C 1
ATOM 743 O O . SER A 1 95 ? -6.995 11.484 9.264 1.00 47.66 691 SER A O 1
ATOM 746 N N . HIS A 1 96 ? -8.163 10.480 7.596 1.00 38.51 692 HIS A N 1
ATOM 747 C CA . HIS A 1 96 ? -9.498 10.942 8.048 1.00 38.02 692 HIS A CA 1
ATOM 748 C C . HIS A 1 96 ? -10.582 10.040 7.486 1.00 35.90 692 HIS A C 1
ATOM 749 O O . HIS A 1 96 ? -10.493 9.681 6.309 1.00 35.51 692 HIS A O 1
ATOM 756 N N . GLN A 1 97 ? -11.559 9.699 8.315 1.00 34.58 693 GLN A N 1
ATOM 757 C CA . GLN A 1 97 ? -12.769 8.986 7.863 1.00 31.09 693 GLN A CA 1
ATOM 758 C C . GLN A 1 97 ? -13.981 9.766 8.365 1.00 28.87 693 GLN A C 1
ATOM 759 O O . GLN A 1 97 ? -13.918 10.384 9.458 1.00 35.20 693 GLN A O 1
ATOM 765 N N . SER A 1 98 ? -15.060 9.745 7.599 1.00 30.43 694 SER A N 1
ATOM 766 C CA . SER A 1 98 ? -16.238 10.616 7.861 1.00 31.75 694 SER A CA 1
ATOM 767 C C . SER A 1 98 ? -17.166 10.014 8.920 1.00 30.55 694 SER A C 1
ATOM 768 O O . SER A 1 98 ? -18.070 10.758 9.388 1.00 35.74 694 SER A O 1
ATOM 771 N N . ILE A 1 99 ? -17.045 8.719 9.212 1.00 29.39 695 ILE A N 1
ATOM 772 C CA . ILE A 1 99 ? -17.842 8.044 10.280 1.00 28.08 695 ILE A CA 1
ATOM 773 C C . ILE A 1 99 ? -16.879 7.473 11.325 1.00 29.26 695 ILE A C 1
ATOM 774 O O . ILE A 1 99 ? -15.911 6.825 10.931 1.00 27.57 695 ILE A O 1
ATOM 779 N N . SER A 1 100 ? -17.139 7.739 12.614 1.00 29.42 696 SER A N 1
ATOM 780 C CA . SER A 1 100 ? -16.231 7.326 13.702 1.00 29.48 696 SER A CA 1
ATOM 781 C C . SER A 1 100 ? -16.257 5.805 13.843 1.00 26.38 696 SER A C 1
ATOM 782 O O . SER A 1 100 ? -17.328 5.169 13.699 1.00 27.57 696 SER A O 1
ATOM 785 N N . LYS A 1 101 ? -15.125 5.262 14.263 1.00 26.35 697 LYS A N 1
ATOM 786 C CA . LYS A 1 101 ? -14.998 3.834 14.559 1.00 24.76 697 LYS A CA 1
ATOM 787 C C . LYS A 1 101 ? -16.086 3.438 15.547 1.00 21.80 697 LYS A C 1
ATOM 788 O O . LYS A 1 101 ? -16.336 4.161 16.542 1.00 25.50 697 LYS A O 1
ATOM 794 N N . GLY A 1 102 ? -16.703 2.300 15.290 1.00 23.14 698 GLY A N 1
ATOM 795 C CA . GLY A 1 102 ? -17.661 1.671 16.220 1.00 22.26 698 GLY A CA 1
ATOM 796 C C . GLY A 1 102 ? -19.102 1.926 15.854 1.00 20.87 698 GLY A C 1
ATOM 797 O O . GLY A 1 102 ? -19.957 1.161 16.307 1.00 21.31 698 GLY A O 1
ATOM 798 N N . GLN A 1 103 ? -19.396 2.923 15.032 1.00 20.66 699 GLN A N 1
ATOM 799 C CA . GLN A 1 103 ? -20.804 3.268 14.744 1.00 21.85 699 GLN A CA 1
ATOM 800 C C . GLN A 1 103 ? -21.454 2.192 13.868 1.00 21.67 699 GLN A C 1
ATOM 801 O O . GLN A 1 103 ? -20.846 1.720 12.891 1.00 22.07 699 GLN A O 1
ATOM 807 N N . LYS A 1 104 ? -22.704 1.873 14.164 1.00 21.95 700 LYS A N 1
ATOM 808 C CA . LYS A 1 104 ? -23.492 0.952 13.330 1.00 21.62 700 LYS A CA 1
ATOM 809 C C . LYS A 1 104 ? -23.657 1.605 11.954 1.00 23.04 700 LYS A C 1
ATOM 810 O O . LYS A 1 104 ? -23.986 2.809 11.863 1.00 26.15 700 LYS A O 1
ATOM 816 N N . LEU A 1 105 ? -23.504 0.786 10.922 1.00 22.93 701 LEU A N 1
ATOM 817 C CA . LEU A 1 105 ? -23.708 1.209 9.518 1.00 26.01 701 LEU A CA 1
ATOM 818 C C . LEU A 1 105 ? -24.902 0.449 8.917 1.00 29.96 701 LEU A C 1
ATOM 819 O O . LEU A 1 105 ? -25.122 -0.722 9.283 1.00 30.92 701 LEU A O 1
ATOM 824 N N . THR A 1 106 ? -25.552 1.043 7.919 1.00 39.53 702 THR A N 1
ATOM 825 C CA . THR A 1 106 ? -26.502 0.343 7.011 1.00 47.45 702 THR A CA 1
ATOM 826 C C . THR A 1 106 ? -26.076 0.633 5.572 1.00 49.15 702 THR A C 1
ATOM 827 O O . THR A 1 106 ? -25.242 1.510 5.386 1.00 43.34 702 THR A O 1
ATOM 831 N N . GLU A 1 107 ? -26.672 -0.048 4.587 1.00 55.20 703 GLU A N 1
ATOM 832 C CA . GLU A 1 107 ? -26.419 0.243 3.147 1.00 49.91 703 GLU A CA 1
ATOM 833 C C . GLU A 1 107 ? -26.980 1.636 2.801 1.00 51.25 703 GLU A C 1
ATOM 834 O O . GLU A 1 107 ? -26.710 2.096 1.697 1.00 57.26 703 GLU A O 1
ATOM 840 N N . LYS A 1 108 ? -27.651 2.310 3.744 1.00 50.12 704 LYS A N 1
ATOM 841 C CA . LYS A 1 108 ? -28.085 3.732 3.644 1.00 64.03 704 LYS A CA 1
ATOM 842 C C . LYS A 1 108 ? -26.903 4.694 3.814 1.00 62.46 704 LYS A C 1
ATOM 843 O O . LYS A 1 108 ? -27.065 5.882 3.518 1.00 66.88 704 LYS A O 1
ATOM 849 N N . ASP A 1 109 ? -25.784 4.241 4.363 1.00 49.80 705 ASP A N 1
ATOM 850 C CA . ASP A 1 109 ? -24.660 5.154 4.681 1.00 34.99 705 ASP A CA 1
ATOM 851 C C . ASP A 1 109 ? -23.679 5.227 3.518 1.00 37.21 705 ASP A C 1
ATOM 852 O O . ASP A 1 109 ? -23.643 4.291 2.685 1.00 37.09 705 ASP A O 1
ATOM 857 N N . LYS A 1 110 ? -22.885 6.294 3.503 1.00 32.68 706 LYS A N 1
ATOM 858 C CA . LYS A 1 110 ? -21.766 6.494 2.547 1.00 39.92 706 LYS A CA 1
ATOM 859 C C . LYS A 1 110 ? -20.598 7.037 3.359 1.00 37.24 706 LYS A C 1
ATOM 860 O O . LYS A 1 110 ? -20.838 7.708 4.358 1.00 43.86 706 LYS A O 1
ATOM 866 N N . ILE A 1 111 ? -19.377 6.732 2.959 1.00 33.93 707 ILE A N 1
ATOM 867 C CA . ILE A 1 111 ? -18.169 7.129 3.733 1.00 37.16 707 ILE A CA 1
ATOM 868 C C . ILE A 1 111 ? -17.291 8.006 2.846 1.00 35.84 707 ILE A C 1
ATOM 869 O O . ILE A 1 111 ? -17.130 7.668 1.667 1.00 40.11 707 ILE A O 1
ATOM 874 N N . ASP A 1 112 ? -16.693 9.040 3.430 1.00 35.21 708 ASP A N 1
ATOM 875 C CA . ASP A 1 112 ? -15.607 9.811 2.776 1.00 36.35 708 ASP A CA 1
ATOM 876 C C . ASP A 1 112 ? -14.316 9.530 3.529 1.00 35.86 708 ASP A C 1
ATOM 877 O O . ASP A 1 112 ? -14.311 9.630 4.745 1.00 37.10 708 ASP A O 1
ATOM 882 N N . VAL A 1 113 ? -13.270 9.122 2.823 1.00 34.06 709 VAL A N 1
ATOM 883 C CA A VAL A 1 113 ? -11.932 8.922 3.447 0.34 33.70 709 VAL A CA 1
ATOM 884 C CA B VAL A 1 113 ? -11.935 8.910 3.438 0.66 36.23 709 VAL A CA 1
ATOM 885 C C . VAL A 1 113 ? -10.915 9.794 2.713 1.00 34.06 709 VAL A C 1
ATOM 886 O O . VAL A 1 113 ? -11.030 9.954 1.460 1.00 40.59 709 VAL A O 1
ATOM 893 N N . GLU A 1 114 ? -9.993 10.366 3.476 1.00 38.07 710 GLU A N 1
ATOM 894 C CA . GLU A 1 114 ? -8.892 11.196 2.950 1.00 39.51 710 GLU A CA 1
ATOM 895 C C . GLU A 1 114 ? -7.583 10.462 3.226 1.00 41.88 710 GLU A C 1
ATOM 896 O O . GLU A 1 114 ? -7.446 9.860 4.327 1.00 41.28 710 GLU A O 1
ATOM 902 N N . PHE A 1 115 ? -6.691 10.449 2.241 1.00 43.00 711 PHE A N 1
ATOM 903 C CA . PHE A 1 115 ? -5.343 9.842 2.370 1.00 44.64 711 PHE A CA 1
ATOM 904 C C . PHE A 1 115 ? -4.298 10.956 2.399 1.00 48.19 711 PHE A C 1
ATOM 905 O O . PHE A 1 115 ? -4.490 11.994 1.759 1.00 52.98 711 PHE A O 1
ATOM 913 N N . SER A 1 116 ? -3.232 10.716 3.150 1.00 48.80 712 SER A N 1
ATOM 914 C CA . SER A 1 116 ? -2.069 11.618 3.321 1.00 50.88 712 SER A CA 1
ATOM 915 C C . SER A 1 116 ? -0.798 10.799 3.113 1.00 58.52 712 SER A C 1
ATOM 916 O O . SER A 1 116 ? -0.765 9.631 3.575 1.00 57.81 712 SER A O 1
ATOM 919 N N . SER A 1 117 ? 0.183 11.390 2.431 1.00 63.53 713 SER A N 1
ATOM 920 C CA . SER A 1 117 ? 1.492 10.776 2.099 1.00 70.44 713 SER A CA 1
ATOM 921 C C . SER A 1 117 ? 2.303 10.610 3.382 1.00 73.47 713 SER A C 1
ATOM 922 O O . SER A 1 117 ? 3.053 11.512 3.782 1.00 80.66 713 SER A O 1
ATOM 926 N N . ALA B 1 1 ? -18.533 -20.845 -4.574 1.00 55.97 597 ALA B N 1
ATOM 927 C CA . ALA B 1 1 ? -18.568 -20.654 -6.013 1.00 58.25 597 ALA B CA 1
ATOM 928 C C . ALA B 1 1 ? -17.286 -21.243 -6.592 1.00 71.15 597 ALA B C 1
ATOM 929 O O . ALA B 1 1 ? -16.291 -21.317 -5.843 1.00 96.89 597 ALA B O 1
ATOM 931 N N . GLU B 1 2 ? -17.337 -21.678 -7.849 1.00 64.77 598 GLU B N 1
ATOM 932 C CA . GLU B 1 2 ? -16.116 -22.139 -8.536 1.00 58.73 598 GLU B CA 1
ATOM 933 C C . GLU B 1 2 ? -15.396 -20.901 -9.060 1.00 40.00 598 GLU B C 1
ATOM 934 O O . GLU B 1 2 ? -15.943 -20.110 -9.839 1.00 53.78 598 GLU B O 1
ATOM 940 N N . TYR B 1 3 ? -14.194 -20.738 -8.589 1.00 34.58 599 TYR B N 1
ATOM 941 C CA . TYR B 1 3 ? -13.351 -19.588 -8.961 1.00 26.15 599 TYR B CA 1
ATOM 942 C C . TYR B 1 3 ? -12.441 -20.018 -10.109 1.00 26.15 599 TYR B C 1
ATOM 943 O O . TYR B 1 3 ? -12.034 -21.188 -10.146 1.00 32.93 599 TYR B O 1
ATOM 952 N N . SER B 1 4 ? -12.025 -19.046 -10.919 1.00 25.02 600 SER B N 1
ATOM 953 C CA . SER B 1 4 ? -10.978 -19.209 -11.952 1.00 25.69 600 SER B CA 1
ATOM 954 C C . SER B 1 4 ? -9.607 -19.122 -11.281 1.00 22.08 600 SER B C 1
ATOM 955 O O . SER B 1 4 ? -9.395 -18.243 -10.441 1.00 25.35 600 SER B O 1
ATOM 958 N N . LYS B 1 5 ? -8.684 -19.984 -11.682 1.00 21.56 601 LYS B N 1
ATOM 959 C CA . LYS B 1 5 ? -7.283 -19.925 -11.245 1.00 21.45 601 LYS B CA 1
ATOM 960 C C . LYS B 1 5 ? -6.502 -19.127 -12.284 1.00 21.36 601 LYS B C 1
ATOM 961 O O . LYS B 1 5 ? -6.502 -19.500 -13.476 1.00 21.94 601 LYS B O 1
ATOM 967 N N . VAL B 1 6 ? -5.898 -18.028 -11.874 1.00 18.25 602 VAL B N 1
ATOM 968 C CA . VAL B 1 6 ? -5.180 -17.150 -12.827 1.00 17.66 602 VAL B CA 1
ATOM 969 C C . VAL B 1 6 ? -3.960 -17.899 -13.319 1.00 19.90 602 VAL B C 1
ATOM 970 O O . VAL B 1 6 ? -3.093 -18.330 -12.543 1.00 17.41 602 VAL B O 1
ATOM 974 N N . PRO B 1 7 ? -3.804 -18.003 -14.652 1.00 18.07 603 PRO B N 1
ATOM 975 C CA . PRO B 1 7 ? -2.630 -18.658 -15.206 1.00 16.61 603 PRO B CA 1
ATOM 976 C C . PRO B 1 7 ? -1.395 -17.744 -15.130 1.00 16.88 603 PRO B C 1
ATOM 977 O O . PRO B 1 7 ? -1.524 -16.543 -14.954 1.00 17.82 603 PRO B O 1
ATOM 981 N N . ASP B 1 8 ? -0.222 -18.360 -15.210 1.00 16.65 604 ASP B N 1
ATOM 982 C CA . ASP B 1 8 ? 1.057 -17.646 -15.312 1.00 16.20 604 ASP B CA 1
ATOM 983 C C . ASP B 1 8 ? 1.342 -17.308 -16.781 1.00 17.57 604 ASP B C 1
ATOM 984 O O . ASP B 1 8 ? 1.694 -18.208 -17.548 1.00 19.53 604 ASP B O 1
ATOM 989 N N . VAL B 1 9 ? 1.144 -16.048 -17.148 1.00 17.06 605 VAL B N 1
ATOM 990 C CA . VAL B 1 9 ? 1.393 -15.600 -18.538 1.00 17.43 605 VAL B CA 1
ATOM 991 C C . VAL B 1 9 ? 2.570 -14.630 -18.629 1.00 19.08 605 VAL B C 1
ATOM 992 O O . VAL B 1 9 ? 2.859 -14.147 -19.744 1.00 19.10 605 VAL B O 1
ATOM 996 N N . GLU B 1 10 ? 3.268 -14.368 -17.530 1.00 18.58 606 GLU B N 1
ATOM 997 C CA . GLU B 1 10 ? 4.464 -13.530 -17.567 1.00 18.38 606 GLU B CA 1
ATOM 998 C C . GLU B 1 10 ? 5.523 -14.239 -18.417 1.00 20.75 606 GLU B C 1
ATOM 999 O O . GLU B 1 10 ? 5.769 -15.448 -18.264 1.00 21.27 606 GLU B O 1
ATOM 1005 N N . GLY B 1 11 ? 6.085 -13.492 -19.349 1.00 21.13 607 GLY B N 1
ATOM 1006 C CA . GLY B 1 11 ? 7.082 -14.032 -20.282 1.00 23.37 607 GLY B CA 1
ATOM 1007 C C . GLY B 1 11 ? 6.492 -14.489 -21.602 1.00 23.21 607 GLY B C 1
ATOM 1008 O O . GLY B 1 11 ? 7.297 -14.843 -22.498 1.00 27.66 607 GLY B O 1
ATOM 1009 N N . GLN B 1 12 ? 5.179 -14.575 -21.706 1.00 20.96 608 GLN B N 1
ATOM 1010 C CA . GLN B 1 12 ? 4.558 -15.123 -22.944 1.00 21.96 608 GLN B CA 1
ATOM 1011 C C . GLN B 1 12 ? 4.404 -14.029 -23.991 1.00 21.28 608 GLN B C 1
ATOM 1012 O O . GLN B 1 12 ? 4.235 -12.858 -23.645 1.00 22.56 608 GLN B O 1
ATOM 1018 N N A ASP B 1 13 ? 4.439 -14.430 -25.257 0.50 24.77 609 ASP B N 1
ATOM 1019 N N B ASP B 1 13 ? 4.430 -14.429 -25.269 0.50 24.75 609 ASP B N 1
ATOM 1020 C CA A ASP B 1 13 ? 3.986 -13.569 -26.373 0.50 25.74 609 ASP B CA 1
ATOM 1021 C CA B ASP B 1 13 ? 3.968 -13.585 -26.405 0.50 25.24 609 ASP B CA 1
ATOM 1022 C C A ASP B 1 13 ? 2.592 -13.030 -26.024 0.50 22.70 609 ASP B C 1
ATOM 1023 C C B ASP B 1 13 ? 2.581 -13.040 -26.046 0.50 22.71 609 ASP B C 1
ATOM 1024 O O A ASP B 1 13 ? 1.782 -13.748 -25.392 0.50 22.91 609 ASP B O 1
ATOM 1025 O O B ASP B 1 13 ? 1.765 -13.762 -25.427 0.50 23.12 609 ASP B O 1
ATOM 1034 N N . LYS B 1 14 ? 2.308 -11.804 -26.438 1.00 22.51 610 LYS B N 1
ATOM 1035 C CA . LYS B 1 14 ? 1.066 -11.118 -26.064 1.00 22.63 610 LYS B CA 1
ATOM 1036 C C . LYS B 1 14 ? -0.181 -11.922 -26.446 1.00 21.20 610 LYS B C 1
ATOM 1037 O O . LYS B 1 14 ? -1.064 -12.080 -25.565 1.00 23.56 610 LYS B O 1
ATOM 1043 N N . GLN B 1 15 ? -0.278 -12.446 -27.669 1.00 24.53 611 GLN B N 1
ATOM 1044 C CA . GLN B 1 15 ? -1.522 -13.158 -28.031 1.00 24.74 611 GLN B CA 1
ATOM 1045 C C . GLN B 1 15 ? -1.631 -14.482 -27.270 1.00 25.58 611 GLN B C 1
ATOM 1046 O O . GLN B 1 15 ? -2.754 -14.844 -26.912 1.00 25.00 611 GLN B O 1
ATOM 1052 N N . LYS B 1 16 ? -0.521 -15.186 -27.061 1.00 25.53 612 LYS B N 1
ATOM 1053 C CA . LYS B 1 16 ? -0.526 -16.430 -26.245 1.00 25.25 612 LYS B CA 1
ATOM 1054 C C . LYS B 1 16 ? -1.084 -16.129 -24.844 1.00 23.84 612 LYS B C 1
ATOM 1055 O O . LYS B 1 16 ? -1.958 -16.894 -24.319 1.00 23.84 612 LYS B O 1
ATOM 1061 N N . ALA B 1 17 ? -0.650 -15.019 -24.267 1.00 22.47 613 ALA B N 1
ATOM 1062 C CA . ALA B 1 17 ? -1.074 -14.619 -22.911 1.00 20.63 613 ALA B CA 1
ATOM 1063 C C . ALA B 1 17 ? -2.570 -14.309 -22.908 1.00 20.43 613 ALA B C 1
ATOM 1064 O O . ALA B 1 17 ? -3.283 -14.765 -22.025 1.00 20.54 613 ALA B O 1
ATOM 1066 N N . ILE B 1 18 ? -3.032 -13.526 -23.883 1.00 22.83 614 ILE B N 1
ATOM 1067 C CA . ILE B 1 18 ? -4.475 -13.220 -24.019 1.00 22.01 614 ILE B CA 1
ATOM 1068 C C . ILE B 1 18 ? -5.267 -14.534 -24.098 1.00 22.82 614 ILE B C 1
ATOM 1069 O O . ILE B 1 18 ? -6.234 -14.701 -23.359 1.00 24.76 614 ILE B O 1
ATOM 1074 N N . ASP B 1 19 ? -4.857 -15.460 -24.959 1.00 24.82 615 ASP B N 1
ATOM 1075 C CA . ASP B 1 19 ? -5.583 -16.728 -25.182 1.00 26.27 615 ASP B CA 1
ATOM 1076 C C . ASP B 1 19 ? -5.585 -17.552 -23.882 1.00 22.92 615 ASP B C 1
ATOM 1077 O O . ASP B 1 19 ? -6.618 -18.204 -23.542 1.00 28.17 615 ASP B O 1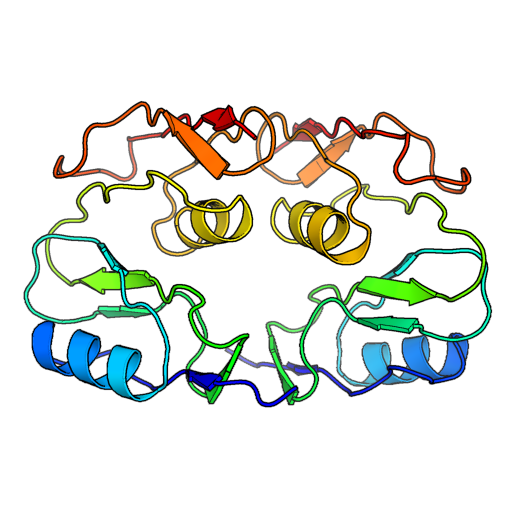
ATOM 1082 N N . ASN B 1 20 ? -4.472 -17.541 -23.151 1.00 24.01 616 ASN B N 1
ATOM 1083 C CA . ASN B 1 20 ? -4.357 -18.392 -21.950 1.00 24.52 616 ASN B CA 1
ATOM 1084 C C . ASN B 1 20 ? -5.245 -17.820 -20.849 1.00 23.16 616 ASN B C 1
ATOM 1085 O O . ASN B 1 20 ? -5.848 -18.587 -20.115 1.00 23.97 616 ASN B O 1
ATOM 1090 N N . VAL B 1 21 ? -5.302 -16.501 -20.705 1.00 21.50 617 VAL B N 1
ATOM 1091 C CA . VAL B 1 21 ? -6.210 -15.886 -19.696 1.00 22.48 617 VAL B CA 1
ATOM 1092 C C . VAL B 1 21 ? -7.669 -16.141 -20.089 1.00 22.68 617 VAL B C 1
ATOM 1093 O O . VAL B 1 21 ? -8.475 -16.542 -19.235 1.00 24.03 617 VAL B O 1
ATOM 1097 N N . SER B 1 22 ? -8.035 -15.913 -21.352 1.00 23.72 618 SER B N 1
ATOM 1098 C CA . SER B 1 22 ? -9.430 -16.121 -21.820 1.00 27.55 618 SER B CA 1
ATOM 1099 C C . SER B 1 22 ? -9.849 -17.581 -21.595 1.00 27.77 618 SER B C 1
ATOM 1100 O O . SER B 1 22 ? -11.009 -17.832 -21.243 1.00 29.05 618 SER B O 1
ATOM 1103 N N . ALA B 1 23 ? -8.914 -18.514 -21.744 1.00 28.02 619 ALA B N 1
ATOM 1104 C CA . ALA B 1 23 ? -9.194 -19.961 -21.632 1.00 28.66 619 ALA B CA 1
ATOM 1105 C C . ALA B 1 23 ? -9.541 -20.323 -20.188 1.00 28.05 619 ALA B C 1
ATOM 1106 O O . ALA B 1 23 ? -10.210 -21.345 -19.997 1.00 31.14 619 ALA B O 1
ATOM 1108 N N . LYS B 1 24 ? -9.137 -19.507 -19.206 1.00 24.56 620 LYS B N 1
ATOM 1109 C CA . LYS B 1 24 ? -9.487 -19.741 -17.784 1.00 25.66 620 LYS B CA 1
ATOM 1110 C C . LYS B 1 24 ? -10.731 -18.931 -17.412 1.00 27.54 620 LYS B C 1
ATOM 1111 O O . LYS B 1 24 ? -11.008 -18.780 -16.205 1.00 29.60 620 LYS B O 1
ATOM 1117 N N . SER B 1 25 ? -11.501 -18.485 -18.400 1.00 28.44 621 SER B N 1
ATOM 1118 C CA . SER B 1 25 ? -12.779 -17.769 -18.163 1.00 29.86 621 SER B CA 1
ATOM 1119 C C . SER B 1 25 ? -12.480 -16.464 -17.438 1.00 28.03 621 SER B C 1
ATOM 1120 O O . SER B 1 25 ? -13.213 -16.114 -16.507 1.00 35.82 621 SER B O 1
ATOM 1123 N N . LEU B 1 26 ? -11.426 -15.780 -17.870 1.00 26.29 622 LEU B N 1
ATOM 1124 C CA . LEU B 1 26 ? -11.036 -14.459 -17.333 1.00 24.28 622 LEU B CA 1
ATOM 1125 C C . LEU B 1 26 ? -10.897 -13.498 -18.490 1.00 25.60 622 LEU B C 1
ATOM 1126 O O . LEU B 1 26 ? -10.763 -13.956 -19.632 1.00 28.07 622 LEU B O 1
ATOM 1131 N N . GLU B 1 27 ? -10.927 -12.215 -18.180 1.00 21.47 623 GLU B N 1
ATOM 1132 C CA . GLU B 1 27 ? -10.871 -11.148 -19.185 1.00 24.05 623 GLU B CA 1
ATOM 1133 C C . GLU B 1 27 ? -9.474 -10.548 -19.197 1.00 24.64 623 GLU B C 1
ATOM 1134 O O . GLU B 1 27 ? -9.126 -9.775 -18.312 1.00 24.45 623 GLU B O 1
ATOM 1140 N N . PRO B 1 28 ? -8.620 -10.845 -20.200 1.00 23.25 624 PRO B N 1
ATOM 1141 C CA . PRO B 1 28 ? -7.325 -10.186 -20.261 1.00 22.94 624 PRO B CA 1
ATOM 1142 C C . PRO B 1 28 ? -7.514 -8.745 -20.756 1.00 22.93 624 PRO B C 1
ATOM 1143 O O . PRO B 1 28 ? -8.282 -8.516 -21.727 1.00 26.77 624 PRO B O 1
ATOM 1147 N N . VAL B 1 29 ? -6.792 -7.827 -20.125 1.00 22.41 625 VAL B N 1
ATOM 1148 C CA . VAL B 1 29 ? -6.648 -6.431 -20.634 1.00 21.09 625 VAL B CA 1
ATOM 1149 C C . VAL B 1 29 ? -5.171 -6.088 -20.752 1.00 21.66 625 VAL B C 1
ATOM 1150 O O . VAL B 1 29 ? -4.476 -6.096 -19.755 1.00 20.88 625 VAL B O 1
ATOM 1154 N N . THR B 1 30 ? -4.702 -5.817 -21.962 1.00 23.02 626 THR B N 1
ATOM 1155 C CA . THR B 1 30 ? -3.284 -5.499 -22.166 1.00 23.73 626 THR B CA 1
ATOM 1156 C C . THR B 1 30 ? -3.068 -4.006 -22.009 1.00 22.85 626 THR B C 1
ATOM 1157 O O . THR B 1 30 ? -3.943 -3.164 -22.355 1.00 27.02 626 THR B O 1
ATOM 1161 N N . ILE B 1 31 ? -1.916 -3.714 -21.457 1.00 22.69 627 ILE B N 1
ATOM 1162 C CA . ILE B 1 31 ? -1.453 -2.340 -21.207 1.00 23.77 627 ILE B CA 1
ATOM 1163 C C . ILE B 1 31 ? -0.067 -2.247 -21.818 1.00 21.94 627 ILE B C 1
ATOM 1164 O O . ILE B 1 31 ? 0.817 -2.967 -21.388 1.00 22.50 627 ILE B O 1
ATOM 1169 N N . GLY B 1 32 ? 0.108 -1.341 -22.762 1.00 21.73 628 GLY B N 1
ATOM 1170 C CA . GLY B 1 32 ? 1.403 -1.141 -23.437 1.00 22.57 628 GLY B CA 1
ATOM 1171 C C . GLY B 1 32 ? 1.397 -1.582 -24.885 1.00 20.84 628 GLY B C 1
ATOM 1172 O O . GLY B 1 32 ? 0.517 -2.329 -25.307 1.00 21.27 628 GLY B O 1
ATOM 1173 N N . SER B 1 33 ? 2.425 -1.159 -25.589 1.00 21.96 629 SER B N 1
ATOM 1174 C CA . SER B 1 33 ? 2.523 -1.382 -27.045 1.00 22.14 629 SER B CA 1
ATOM 1175 C C . SER B 1 33 ? 3.555 -2.467 -27.383 1.00 23.28 629 SER B C 1
ATOM 1176 O O . SER B 1 33 ? 3.918 -2.587 -28.539 1.00 23.03 629 SER B O 1
ATOM 1179 N N . GLY B 1 34 ? 3.988 -3.264 -26.406 1.00 23.09 630 GLY B N 1
ATOM 1180 C CA . GLY B 1 34 ? 4.991 -4.309 -26.620 1.00 22.21 630 GLY B CA 1
ATOM 1181 C C . GLY B 1 34 ? 4.384 -5.615 -27.077 1.00 22.94 630 GLY B C 1
ATOM 1182 O O . GLY B 1 34 ? 3.164 -5.720 -27.250 1.00 24.15 630 GLY B O 1
ATOM 1183 N N . THR B 1 35 ? 5.261 -6.591 -27.297 1.00 22.88 631 THR B N 1
ATOM 1184 C CA . THR B 1 35 ? 4.873 -7.885 -27.901 1.00 23.88 631 THR B CA 1
ATOM 1185 C C . THR B 1 35 ? 4.927 -9.042 -26.906 1.00 23.63 631 THR B C 1
ATOM 1186 O O . THR B 1 35 ? 4.503 -10.110 -27.266 1.00 26.48 631 THR B O 1
ATOM 1190 N N A GLN B 1 36 ? 5.360 -8.776 -25.673 0.51 24.30 632 GLN B N 1
ATOM 1191 N N B GLN B 1 36 ? 5.436 -8.820 -25.690 0.49 23.50 632 GLN B N 1
ATOM 1192 C CA A GLN B 1 36 ? 5.575 -9.804 -24.631 0.51 24.63 632 GLN B CA 1
ATOM 1193 C CA B GLN B 1 36 ? 5.543 -9.866 -24.642 0.49 24.35 632 GLN B CA 1
ATOM 1194 C C A GLN B 1 36 ? 4.957 -9.294 -23.335 0.51 21.10 632 GLN B C 1
ATOM 1195 C C B GLN B 1 36 ? 4.953 -9.311 -23.351 0.49 22.82 632 GLN B C 1
ATOM 1196 O O A GLN B 1 36 ? 4.988 -8.094 -23.113 0.51 24.69 632 GLN B O 1
ATOM 1197 O O B GLN B 1 36 ? 5.019 -8.108 -23.145 0.49 27.12 632 GLN B O 1
ATOM 1208 N N . ILE B 1 37 ? 4.464 -10.196 -22.486 1.00 20.68 633 ILE B N 1
ATOM 1209 C CA . ILE B 1 37 ? 3.915 -9.803 -21.175 1.00 20.13 633 ILE B CA 1
ATOM 1210 C C . ILE B 1 37 ? 5.059 -9.786 -20.172 1.00 20.37 633 ILE B C 1
ATOM 1211 O O . ILE B 1 37 ? 5.707 -10.805 -19.961 1.00 23.95 633 ILE B O 1
ATOM 1216 N N . LYS B 1 38 ? 5.251 -8.647 -19.535 1.00 20.80 634 LYS B N 1
ATOM 1217 C CA . LYS B 1 38 ? 6.279 -8.565 -18.483 1.00 24.08 634 LYS B CA 1
ATOM 1218 C C . LYS B 1 38 ? 5.657 -8.723 -17.094 1.00 22.57 634 LYS B C 1
ATOM 1219 O O . LYS B 1 38 ? 6.357 -9.211 -16.237 1.00 25.93 634 LYS B O 1
ATOM 1225 N N . ALA B 1 39 ? 4.416 -8.331 -16.872 1.00 19.74 635 ALA B N 1
ATOM 1226 C CA . ALA B 1 39 ? 3.817 -8.401 -15.523 1.00 18.96 635 ALA B CA 1
ATOM 1227 C C . ALA B 1 39 ? 2.302 -8.588 -15.617 1.00 17.55 635 ALA B C 1
ATOM 1228 O O . ALA B 1 39 ? 1.666 -8.076 -16.539 1.00 20.77 635 ALA B O 1
ATOM 1230 N N . GLN B 1 40 ? 1.728 -9.296 -14.654 1.00 18.35 636 GLN B N 1
ATOM 1231 C CA . GLN B 1 40 ? 0.274 -9.491 -14.557 1.00 17.76 636 GLN B CA 1
ATOM 1232 C C . GLN B 1 40 ? -0.229 -8.987 -13.201 1.00 18.31 636 GLN B C 1
ATOM 1233 O O . GLN B 1 40 ? 0.502 -9.060 -12.203 1.00 19.86 636 GLN B O 1
ATOM 1239 N N . SER B 1 41 ? -1.468 -8.502 -13.172 1.00 17.81 637 SER B N 1
ATOM 1240 C CA . SER B 1 41 ? -1.995 -7.785 -11.981 1.00 17.80 637 SER B CA 1
ATOM 1241 C C . SER B 1 41 ? -2.387 -8.731 -10.837 1.00 20.30 637 SER B C 1
ATOM 1242 O O . SER B 1 41 ? -2.522 -8.268 -9.723 1.00 25.45 637 SER B O 1
ATOM 1245 N N A ILE B 1 42 ? -2.754 -9.968 -11.166 0.49 18.16 638 ILE B N 1
ATOM 1246 N N B ILE B 1 42 ? -2.700 -9.979 -11.156 0.51 18.11 638 ILE B N 1
ATOM 1247 C CA A ILE B 1 42 ? -3.118 -11.003 -10.171 0.49 18.17 638 ILE B CA 1
ATOM 1248 C CA B ILE B 1 42 ? -3.088 -10.979 -10.141 0.51 18.39 638 ILE B CA 1
ATOM 1249 C C A ILE B 1 42 ? -2.002 -12.043 -10.153 0.49 18.01 638 ILE B C 1
ATOM 1250 C C B ILE B 1 42 ? -2.026 -12.068 -10.150 0.51 17.74 638 ILE B C 1
ATOM 1251 O O A ILE B 1 42 ? -1.589 -12.542 -11.218 0.49 17.65 638 ILE B O 1
ATOM 1252 O O B ILE B 1 42 ? -1.662 -12.594 -11.223 0.51 17.60 638 ILE B O 1
ATOM 1261 N N . LYS B 1 43 ? -1.569 -12.415 -8.958 1.00 17.89 639 LYS B N 1
ATOM 1262 C CA . LYS B 1 43 ? -0.498 -13.402 -8.826 1.00 17.65 639 LYS B CA 1
ATOM 1263 C C . LYS B 1 43 ? -0.931 -14.723 -9.427 1.00 17.85 639 LYS B C 1
ATOM 1264 O O . LYS B 1 43 ? -2.018 -15.237 -9.093 1.00 17.01 639 LYS B O 1
ATOM 1270 N N . ALA B 1 44 ? -0.094 -15.277 -10.302 1.00 17.05 640 ALA B N 1
ATOM 1271 C CA . ALA B 1 44 ? -0.404 -16.577 -10.925 1.00 17.11 640 ALA B CA 1
ATOM 1272 C C . ALA B 1 44 ? -0.691 -17.622 -9.840 1.00 14.79 640 ALA B C 1
ATOM 1273 O O . ALA B 1 44 ? 0.081 -17.764 -8.895 1.00 17.34 640 ALA B O 1
ATOM 1275 N N . GLY B 1 45 ? -1.784 -18.350 -10.043 1.00 16.28 641 GLY B N 1
ATOM 1276 C CA . GLY B 1 45 ? -2.181 -19.430 -9.144 1.00 16.73 641 GLY B CA 1
ATOM 1277 C C . GLY B 1 45 ? -3.212 -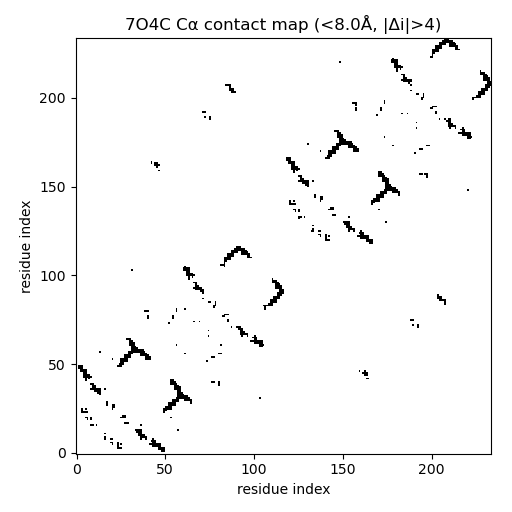18.998 -8.124 1.00 20.04 641 GLY B C 1
ATOM 1278 O O . GLY B 1 45 ? -3.838 -19.892 -7.502 1.00 21.55 641 GLY B O 1
ATOM 1279 N N . ASN B 1 46 ? -3.390 -17.690 -7.945 1.00 17.97 642 ASN B N 1
ATOM 1280 C CA . ASN B 1 46 ? -4.499 -17.227 -7.080 1.00 18.51 642 ASN B CA 1
ATOM 1281 C C . ASN B 1 46 ? -5.825 -17.401 -7.803 1.00 19.43 642 ASN B C 1
ATOM 1282 O O . ASN B 1 46 ? -5.874 -17.481 -9.041 1.00 21.83 642 ASN B O 1
ATOM 1287 N N . LYS B 1 47 ? -6.883 -17.485 -7.022 1.00 19.72 643 LYS B N 1
ATOM 1288 C CA . LYS B 1 47 ? -8.231 -17.718 -7.539 1.00 21.31 643 LYS B CA 1
ATOM 1289 C C . LYS B 1 47 ? -9.023 -16.418 -7.455 1.00 21.47 643 LYS B C 1
ATOM 1290 O O . LYS B 1 47 ? -8.912 -15.679 -6.457 1.00 23.91 643 LYS B O 1
ATOM 1296 N N . VAL B 1 48 ? -9.818 -16.172 -8.495 1.00 23.26 644 VAL B N 1
ATOM 1297 C CA . VAL B 1 48 ? -10.645 -14.954 -8.619 1.00 23.00 644 VAL B CA 1
ATOM 1298 C C . VAL B 1 48 ? -11.993 -15.324 -9.222 1.00 24.48 644 VAL B C 1
ATOM 1299 O O . VAL B 1 48 ? -12.093 -16.392 -9.807 1.00 24.67 644 VAL B O 1
ATOM 1303 N N . LEU B 1 49 ? -12.945 -14.399 -9.189 1.00 29.63 645 LEU B N 1
ATOM 1304 C CA . LEU B 1 49 ? -14.275 -14.671 -9.773 1.00 29.29 645 LEU B CA 1
ATOM 1305 C C . LEU B 1 49 ? -14.133 -14.829 -11.280 1.00 27.22 645 LEU B C 1
ATOM 1306 O O . LEU B 1 49 ? -13.381 -14.130 -11.947 1.00 26.64 645 LEU B O 1
ATOM 1311 N N . PRO B 1 50 ? -14.857 -15.781 -11.878 1.00 27.54 646 PRO B N 1
ATOM 1312 C CA . PRO B 1 50 ? -14.872 -15.873 -13.327 1.00 30.37 646 PRO B CA 1
ATOM 1313 C C . PRO B 1 50 ? -15.273 -14.526 -13.940 1.00 29.81 646 PRO B C 1
ATOM 1314 O O . PRO B 1 50 ? -16.106 -13.806 -13.407 1.00 31.58 646 PRO B O 1
ATOM 1318 N N . HIS B 1 51 ? -14.610 -14.222 -15.047 1.00 29.45 647 HIS B N 1
ATOM 1319 C CA . HIS B 1 51 ? -14.880 -13.065 -15.937 1.00 28.59 647 HIS B CA 1
ATOM 1320 C C . HIS B 1 51 ? -14.319 -11.780 -15.322 1.00 27.96 647 HIS B C 1
ATOM 1321 O O . HIS B 1 51 ? -14.531 -10.703 -15.897 1.00 33.09 647 HIS B O 1
ATOM 1328 N N A SER B 1 52 ? -13.604 -11.853 -14.213 0.62 26.43 648 SER B N 1
ATOM 1329 N N B SER B 1 52 ? -13.581 -11.938 -14.209 0.38 24.99 648 SER B N 1
ATOM 1330 C CA A SER B 1 52 ? -12.895 -10.659 -13.696 0.62 25.19 648 SER B CA 1
ATOM 1331 C CA B SER B 1 52 ? -12.671 -10.937 -13.585 0.38 24.12 648 SER B CA 1
ATOM 1332 C C A SER B 1 52 ? -11.656 -10.395 -14.560 0.62 22.81 648 SER B C 1
ATOM 1333 C C B SER B 1 52 ? -11.637 -10.481 -14.629 0.38 23.22 648 SER B C 1
ATOM 1334 O O A SER B 1 52 ? -11.182 -11.323 -15.258 0.62 24.07 648 SER B O 1
ATOM 1335 O O B SER B 1 52 ? -11.300 -11.277 -15.540 0.38 23.46 648 SER B O 1
ATOM 1340 N N A LYS B 1 53 ? -11.179 -9.151 -14.542 0.62 23.98 649 LYS B N 1
ATOM 1341 N N B LYS B 1 53 ? -11.152 -9.241 -14.518 0.38 23.21 649 LYS B N 1
ATOM 1342 C CA A LYS B 1 53 ? -10.077 -8.706 -15.418 0.62 22.62 649 LYS B CA 1
ATOM 1343 C CA B LYS B 1 53 ? -10.112 -8.694 -15.424 0.38 22.39 649 LYS B CA 1
ATOM 1344 C C A LYS B 1 53 ? -8.744 -9.154 -14.824 0.62 21.70 649 LYS B C 1
ATOM 1345 C C B LYS B 1 53 ? -8.725 -9.018 -14.860 0.38 21.49 649 LYS B C 1
ATOM 1346 O O A LYS B 1 53 ? -8.575 -9.162 -13.565 0.62 24.19 649 LYS B O 1
ATOM 1347 O O B LYS B 1 53 ? -8.492 -8.766 -13.646 0.38 22.89 649 LYS B O 1
ATOM 1358 N N . VAL B 1 54 ? -7.826 -9.507 -15.723 1.00 20.23 650 VAL B N 1
ATOM 1359 C CA . VAL B 1 54 ? -6.402 -9.652 -15.399 1.00 18.88 650 VAL B CA 1
ATOM 1360 C C . VAL B 1 54 ? -5.675 -8.651 -16.271 1.00 18.28 650 VAL B C 1
ATOM 1361 O O . VAL B 1 54 ? -5.786 -8.770 -17.510 1.00 21.27 650 VAL B O 1
ATOM 1365 N N . LEU B 1 55 ? -5.016 -7.674 -15.658 1.00 18.71 651 LEU B N 1
ATOM 1366 C CA . LEU B 1 55 ? -4.269 -6.652 -16.411 1.00 18.53 651 LEU B CA 1
ATOM 1367 C C . LEU B 1 55 ? -2.887 -7.215 -16.728 1.00 19.12 651 LEU B C 1
ATOM 1368 O O . LEU B 1 55 ? -2.207 -7.754 -15.853 1.00 19.65 651 LEU B O 1
ATOM 1373 N N . LEU B 1 56 ? -2.499 -7.084 -17.992 1.00 20.33 652 LEU B N 1
ATOM 1374 C CA . LEU B 1 56 ? -1.243 -7.642 -18.508 1.00 20.20 652 LEU B CA 1
ATOM 1375 C C . LEU B 1 56 ? -0.379 -6.492 -19.046 1.00 21.06 652 LEU B C 1
ATOM 1376 O O . LEU B 1 56 ? -0.711 -5.895 -20.074 1.00 24.13 652 LEU B O 1
ATOM 1381 N N . LEU B 1 57 ? 0.717 -6.198 -18.368 1.00 19.66 653 LEU B N 1
ATOM 1382 C CA . LEU B 1 57 ? 1.633 -5.133 -18.780 1.00 19.45 653 LEU B CA 1
ATOM 1383 C C . LEU B 1 57 ? 2.608 -5.718 -19.786 1.00 20.59 653 LEU B C 1
ATOM 1384 O O . LEU B 1 57 ? 3.272 -6.697 -19.478 1.00 21.24 653 LEU B O 1
ATOM 1389 N N . THR B 1 58 ? 2.688 -5.105 -20.964 1.00 20.53 654 THR B N 1
ATOM 1390 C CA . THR B 1 58 ? 3.663 -5.533 -21.973 1.00 22.23 654 THR B CA 1
ATOM 1391 C C . THR B 1 58 ? 5.040 -4.985 -21.653 1.00 21.16 654 THR B C 1
ATOM 1392 O O . THR B 1 58 ? 5.185 -4.059 -20.842 1.00 22.00 654 THR B O 1
ATOM 1396 N N . ASP B 1 59 ? 6.034 -5.534 -22.326 1.00 23.21 655 ASP B N 1
ATOM 1397 C CA . ASP B 1 59 ? 7.325 -4.845 -22.439 1.00 26.18 655 ASP B CA 1
ATOM 1398 C C . ASP B 1 59 ? 7.161 -3.636 -23.369 1.00 24.39 655 ASP B C 1
ATOM 1399 O O . ASP B 1 59 ? 6.025 -3.259 -23.723 1.00 24.77 655 ASP B O 1
ATOM 1404 N N . GLY B 1 60 ? 8.255 -2.947 -23.643 1.00 28.62 656 GLY B N 1
ATOM 1405 C CA . GLY B 1 60 ? 8.151 -1.690 -24.408 1.00 29.00 656 GLY B CA 1
ATOM 1406 C C . GLY B 1 60 ? 7.394 -0.600 -23.661 1.00 27.51 656 GLY B C 1
ATOM 1407 O O . GLY B 1 60 ? 7.422 -0.550 -22.380 1.00 29.69 656 GLY B O 1
ATOM 1408 N N . ASP B 1 61 ? 6.750 0.286 -24.415 1.00 27.41 657 ASP B N 1
ATOM 1409 C CA . ASP B 1 61 ? 6.144 1.498 -23.821 1.00 24.57 657 ASP B CA 1
ATOM 1410 C C . ASP B 1 61 ? 4.815 1.177 -23.142 1.00 23.55 657 ASP B C 1
ATOM 1411 O O . ASP B 1 61 ? 4.049 0.364 -23.640 1.00 24.90 657 ASP B O 1
ATOM 1416 N N . LEU B 1 62 ? 4.598 1.784 -21.984 1.00 23.68 658 LEU B N 1
ATOM 1417 C CA . LEU B 1 62 ? 3.286 1.800 -21.317 1.00 23.73 658 LEU B CA 1
ATOM 1418 C C . LEU B 1 62 ? 2.345 2.691 -22.128 1.00 23.55 658 LEU B C 1
ATOM 1419 O O . LEU B 1 62 ? 2.734 3.819 -22.480 1.00 24.56 658 LEU B O 1
ATOM 1424 N N . THR B 1 63 ? 1.124 2.224 -22.350 1.00 20.68 659 THR B N 1
ATOM 1425 C CA . THR B 1 63 ? 0.090 3.020 -23.037 1.00 20.75 659 THR B CA 1
ATOM 1426 C C . THR B 1 63 ? -1.220 2.918 -22.275 1.00 20.46 659 THR B C 1
ATOM 1427 O O . THR B 1 63 ? -1.441 1.921 -21.586 1.00 23.01 659 THR B O 1
ATOM 1431 N N . MET B 1 64 ? -2.025 3.967 -22.370 1.00 21.63 660 MET B N 1
ATOM 1432 C CA . MET B 1 64 ? -3.283 4.101 -21.607 1.00 22.02 660 MET B CA 1
ATOM 1433 C C . MET B 1 64 ? -4.337 3.142 -22.148 1.00 24.09 660 MET B C 1
ATOM 1434 O O . MET B 1 64 ? -4.631 3.116 -23.339 1.00 22.71 660 MET B O 1
ATOM 1439 N N . PRO B 1 65 ? -4.926 2.289 -21.296 1.00 21.73 661 PRO B N 1
ATOM 1440 C CA . PRO B 1 65 ? -6.007 1.409 -21.724 1.00 22.64 661 PRO B CA 1
ATOM 1441 C C . PRO B 1 65 ? -7.336 2.181 -21.790 1.00 23.72 661 PRO B C 1
ATOM 1442 O O . PRO B 1 65 ? -7.448 3.282 -21.277 1.00 24.27 661 PRO B O 1
ATOM 1446 N N . ASP B 1 66 ? -8.336 1.547 -22.406 1.00 24.42 662 ASP B N 1
ATOM 1447 C CA . ASP B 1 66 ? -9.747 1.963 -22.310 1.00 27.14 662 ASP B CA 1
ATOM 1448 C C . ASP B 1 66 ? -10.270 1.470 -20.967 1.00 27.84 662 ASP B C 1
ATOM 1449 O O . ASP B 1 66 ? -10.514 0.263 -20.816 1.00 26.45 662 ASP B O 1
ATOM 1454 N N . MET B 1 67 ? -10.487 2.377 -20.030 1.00 27.46 663 MET B N 1
ATOM 1455 C CA . MET B 1 67 ? -10.968 1.944 -18.696 1.00 25.60 663 MET B CA 1
ATOM 1456 C C . MET B 1 67 ? -12.484 2.030 -18.609 1.00 29.28 663 MET B C 1
ATOM 1457 O O . MET B 1 67 ? -12.976 1.868 -17.507 1.00 33.17 663 MET B O 1
ATOM 1462 N N . SER B 1 68 ? -13.195 2.319 -19.704 1.00 32.75 664 SER B N 1
ATOM 1463 C CA . SER B 1 68 ? -14.678 2.404 -19.713 1.00 38.53 664 SER B CA 1
ATOM 1464 C C . SER B 1 68 ? -15.273 1.173 -19.017 1.00 38.59 664 SER B C 1
ATOM 1465 O O . SER B 1 68 ? -14.969 0.047 -19.406 1.00 33.69 664 SER B O 1
ATOM 1468 N N . GLY B 1 69 ? -16.090 1.374 -17.991 1.00 39.50 665 GLY B N 1
ATOM 1469 C CA . GLY B 1 69 ? -16.800 0.262 -17.328 1.00 41.41 665 GLY B CA 1
ATOM 1470 C C . GLY B 1 69 ? -15.998 -0.430 -16.244 1.00 39.82 665 GLY B C 1
ATOM 1471 O O . GLY B 1 69 ? -16.549 -1.329 -15.603 1.00 38.27 665 GLY B O 1
ATOM 1472 N N . TRP B 1 70 ? -14.753 -0.043 -16.013 1.00 35.23 666 TRP B N 1
ATOM 1473 C CA . TRP B 1 70 ? -13.935 -0.686 -14.954 1.00 33.76 666 TRP B CA 1
ATOM 1474 C C . TRP B 1 70 ? -14.501 -0.362 -13.570 1.00 35.37 666 TRP B C 1
ATOM 1475 O O . TRP B 1 70 ? -15.048 0.713 -13.440 1.00 40.67 666 TRP B O 1
ATOM 1486 N N . THR B 1 71 ? -14.122 -1.194 -12.607 1.00 34.83 667 THR B N 1
ATOM 1487 C CA . THR B 1 71 ? -14.424 -1.070 -11.159 1.00 33.49 667 THR B CA 1
ATOM 1488 C C . THR B 1 71 ? -13.265 -0.347 -10.459 1.00 36.04 667 THR B C 1
ATOM 1489 O O . THR B 1 71 ? -12.154 -0.236 -11.040 1.00 36.03 667 THR B O 1
ATOM 1493 N N . LYS B 1 72 ? -13.487 0.119 -9.238 1.00 35.48 668 LYS B N 1
ATOM 1494 C CA . LYS B 1 72 ? -12.427 0.780 -8.441 1.00 39.22 668 LYS B CA 1
ATOM 1495 C C . LYS B 1 72 ? -11.277 -0.218 -8.300 1.00 34.23 668 LYS B C 1
ATOM 1496 O O . LYS B 1 72 ? -10.106 0.190 -8.307 1.00 36.83 668 LYS B O 1
ATOM 1502 N N . GLU B 1 73 ? -11.609 -1.487 -8.033 1.00 34.54 669 GLU B N 1
ATOM 1503 C CA . GLU B 1 73 ? -10.576 -2.534 -7.869 1.00 34.42 669 GLU B CA 1
ATOM 1504 C C . GLU B 1 73 ? -9.710 -2.638 -9.128 1.00 27.77 669 GLU B C 1
ATOM 1505 O O . GLU B 1 73 ? -8.487 -2.826 -9.024 1.00 28.72 669 GLU B O 1
ATOM 1511 N N . ASP B 1 74 ? -10.339 -2.572 -10.293 1.00 30.27 670 ASP B N 1
ATOM 1512 C CA . ASP B 1 74 ? -9.591 -2.657 -11.574 1.00 25.47 670 ASP B CA 1
ATOM 1513 C C . ASP B 1 74 ? -8.649 -1.433 -11.689 1.00 25.19 670 ASP B C 1
ATOM 1514 O O . ASP B 1 74 ? -7.462 -1.583 -12.033 1.00 26.53 670 ASP B O 1
ATOM 1519 N N . VAL B 1 75 ? -9.141 -0.251 -11.342 1.00 29.76 671 VAL B N 1
ATOM 1520 C CA . VAL B 1 75 ? -8.344 0.997 -11.463 1.00 28.00 671 VAL B CA 1
ATOM 1521 C C . VAL B 1 75 ? -7.188 0.995 -10.442 1.00 28.83 671 VAL B C 1
ATOM 1522 O O . VAL B 1 75 ? -6.061 1.386 -10.891 1.00 29.23 671 VAL B O 1
ATOM 1526 N N . ILE B 1 76 ? -7.377 0.542 -9.181 1.00 31.50 672 ILE B N 1
ATOM 1527 C CA . ILE B 1 76 ? -6.224 0.481 -8.230 1.00 33.09 672 ILE B CA 1
ATOM 1528 C C . ILE B 1 76 ? -5.230 -0.602 -8.696 1.00 24.86 672 ILE B C 1
ATOM 1529 O O . ILE B 1 76 ? -4.025 -0.395 -8.540 1.00 28.68 672 ILE B O 1
ATOM 1534 N N . ALA B 1 77 ? -5.707 -1.694 -9.317 1.00 26.44 673 ALA B N 1
ATOM 1535 C CA . ALA B 1 77 ? -4.822 -2.731 -9.900 1.00 28.00 673 ALA B CA 1
ATOM 1536 C C . ALA B 1 77 ? -3.930 -2.058 -10.947 1.00 26.46 673 ALA B C 1
ATOM 1537 O O . ALA B 1 77 ? -2.732 -2.294 -10.962 1.00 27.83 673 ALA B O 1
ATOM 1539 N N . PHE B 1 78 ? -4.488 -1.139 -11.733 1.00 26.90 674 PHE B N 1
ATOM 1540 C CA . PHE B 1 78 ? -3.683 -0.409 -12.723 1.00 26.65 674 PHE B CA 1
ATOM 1541 C C . PHE B 1 78 ? -2.627 0.463 -12.040 1.00 26.04 674 PHE B C 1
ATOM 1542 O O . PHE B 1 78 ? -1.472 0.426 -12.444 1.00 26.83 674 PHE B O 1
ATOM 1550 N N A GLU B 1 79 ? -3.021 1.192 -10.984 0.59 28.37 675 GLU B N 1
ATOM 1551 N N B GLU B 1 79 ? -3.002 1.202 -10.987 0.41 29.60 675 GLU B N 1
ATOM 1552 C CA A GLU B 1 79 ? -2.100 2.053 -10.215 0.59 29.14 675 GLU B CA 1
ATOM 1553 C CA B GLU B 1 79 ? -2.026 2.047 -10.262 0.41 31.04 675 GLU B CA 1
ATOM 1554 C C A GLU B 1 79 ? -0.941 1.186 -9.695 0.59 28.33 675 GLU B C 1
ATOM 1555 C C B GLU B 1 79 ? -0.899 1.154 -9.731 0.41 30.79 675 GLU B C 1
ATOM 1556 O O A GLU B 1 79 ? 0.221 1.582 -9.882 0.59 35.14 675 GLU B O 1
ATOM 1557 O O B GLU B 1 79 ? 0.285 1.515 -9.914 0.41 35.75 675 GLU B O 1
ATOM 1568 N N . ASN B 1 80 ? -1.249 0.003 -9.133 1.00 29.53 676 ASN B N 1
ATOM 1569 C CA . ASN B 1 80 ? -0.232 -0.886 -8.506 1.00 33.67 676 ASN B CA 1
ATOM 1570 C C . ASN B 1 80 ? 0.663 -1.515 -9.574 1.00 30.72 676 ASN B C 1
ATOM 1571 O O . ASN B 1 80 ? 1.865 -1.653 -9.332 1.00 36.64 676 ASN B O 1
ATOM 1576 N N . LEU B 1 81 ? 0.128 -1.803 -10.759 1.00 28.18 677 LEU B N 1
ATOM 1577 C CA . LEU B 1 81 ? 0.918 -2.500 -11.797 1.00 29.07 677 LEU B CA 1
ATOM 1578 C C . LEU B 1 81 ? 1.889 -1.501 -12.440 1.00 26.62 677 LEU B C 1
ATOM 1579 O O . LEU B 1 81 ? 2.992 -1.893 -12.852 1.00 31.50 677 LEU B O 1
ATOM 1584 N N . THR B 1 82 ? 1.437 -0.252 -12.617 1.00 29.40 678 THR B N 1
ATOM 1585 C CA . THR B 1 82 ? 2.130 0.764 -13.436 1.00 31.02 678 THR B CA 1
ATOM 1586 C C . THR B 1 82 ? 2.839 1.852 -12.615 1.00 33.69 678 THR B C 1
ATOM 1587 O O . THR B 1 82 ? 3.661 2.551 -13.212 1.00 37.14 678 THR B O 1
ATOM 1591 N N A ASN B 1 83 ? 2.490 2.017 -11.328 0.51 34.16 679 ASN B N 1
ATOM 1592 N N B ASN B 1 83 ? 2.529 1.983 -11.315 0.49 33.77 679 ASN B N 1
ATOM 1593 C CA A ASN B 1 83 ? 3.022 3.082 -10.436 0.51 39.26 679 ASN B CA 1
ATOM 1594 C CA B ASN B 1 83 ? 3.011 3.078 -10.431 0.49 39.78 679 ASN B CA 1
ATOM 1595 C C A ASN B 1 83 ? 2.589 4.459 -10.963 0.51 37.09 679 ASN B C 1
ATOM 1596 C C B ASN B 1 83 ? 2.622 4.444 -11.013 0.49 39.27 679 ASN B C 1
ATOM 1597 O O A ASN B 1 83 ? 3.217 5.462 -10.595 0.51 39.39 679 ASN B O 1
ATOM 1598 O O B ASN B 1 83 ? 3.351 5.416 -10.771 0.49 41.73 679 ASN B O 1
ATOM 1607 N N . ILE B 1 84 ? 1.506 4.508 -11.742 1.00 36.64 680 ILE B N 1
ATOM 1608 C CA . ILE B 1 84 ? 0.870 5.788 -12.160 1.00 38.84 680 ILE B CA 1
ATOM 1609 C C . ILE B 1 84 ? -0.267 6.094 -11.177 1.00 44.46 680 ILE B C 1
ATOM 1610 O O . ILE B 1 84 ? -1.221 5.280 -11.072 1.00 36.02 680 ILE B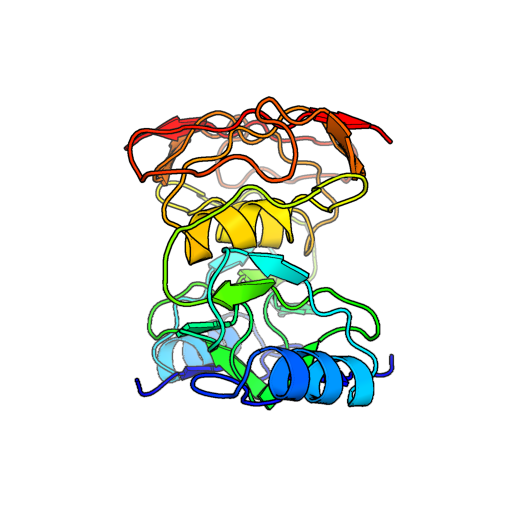 O 1
ATOM 1615 N N . LYS B 1 85 ? -0.194 7.240 -10.499 1.00 44.46 681 LYS B N 1
ATOM 1616 C CA . LYS B 1 85 ? -1.242 7.647 -9.529 1.00 48.41 681 LYS B CA 1
ATOM 1617 C C . LYS B 1 85 ? -2.568 7.806 -10.277 1.00 42.20 681 LYS B C 1
ATOM 1618 O O . LYS B 1 85 ? -2.596 8.512 -11.314 1.00 48.15 681 LYS B O 1
ATOM 1624 N N . VAL B 1 86 ? -3.636 7.232 -9.727 1.00 41.41 682 VAL B N 1
ATOM 1625 C CA . VAL B 1 86 ? -5.019 7.487 -10.216 1.00 43.66 682 VAL B CA 1
ATOM 1626 C C . VAL B 1 86 ? -5.856 8.152 -9.119 1.00 46.55 682 VAL B C 1
ATOM 1627 O O . VAL B 1 86 ? -5.862 7.682 -7.965 1.00 49.68 682 VAL B O 1
ATOM 1631 N N . ASN B 1 87 ? -6.550 9.217 -9.505 1.00 46.24 683 ASN B N 1
ATOM 1632 C CA . ASN B 1 87 ? -7.604 9.839 -8.669 1.00 42.66 683 ASN B CA 1
ATOM 1633 C C . ASN B 1 87 ? -8.946 9.200 -8.989 1.00 44.72 683 ASN B C 1
ATOM 1634 O O . ASN B 1 87 ? -9.409 9.270 -10.152 1.00 55.18 683 ASN B O 1
ATOM 1639 N N . LEU B 1 88 ? -9.524 8.562 -7.976 1.00 47.89 684 LEU B N 1
ATOM 1640 C CA . LEU B 1 88 ? -10.860 7.954 -8.088 1.00 51.42 684 LEU B CA 1
ATOM 1641 C C . LEU B 1 88 ? -11.849 8.975 -7.533 1.00 54.52 684 LEU B C 1
ATOM 1642 O O . LEU B 1 88 ? -11.654 9.428 -6.380 1.00 73.83 684 LEU B O 1
ATOM 1647 N N . LYS B 1 89 ? -12.839 9.313 -8.353 1.00 51.60 685 LYS B N 1
ATOM 1648 C CA . LYS B 1 89 ? -13.949 10.233 -8.030 1.00 57.41 685 LYS B CA 1
ATOM 1649 C C . LYS B 1 89 ? -15.265 9.496 -8.277 1.00 62.19 685 LYS B C 1
ATOM 1650 O O . LYS B 1 89 ? -15.522 9.098 -9.428 1.00 64.02 685 LYS B O 1
ATOM 1656 N N . GLY B 1 90 ? -16.079 9.328 -7.232 1.00 63.08 686 GLY B N 1
ATOM 1657 C CA . GLY B 1 90 ? -17.415 8.710 -7.373 1.00 53.57 686 GLY B CA 1
ATOM 1658 C C . GLY B 1 90 ? -17.397 7.221 -7.046 1.00 49.75 686 GLY B C 1
ATOM 1659 O O . GLY B 1 90 ? -16.443 6.778 -6.361 1.00 65.37 686 GLY B O 1
ATOM 1660 N N . SER B 1 91 ? -18.387 6.500 -7.599 1.00 47.38 687 SER B N 1
ATOM 1661 C CA . SER B 1 91 ? -18.756 5.095 -7.272 1.00 55.58 687 SER B CA 1
ATOM 1662 C C . SER B 1 91 ? -19.630 4.534 -8.398 1.00 77.26 687 SER B C 1
ATOM 1663 O O . SER B 1 91 ? -20.266 5.330 -9.127 1.00 61.37 687 SER B O 1
ATOM 1666 N N . GLY B 1 92 ? -19.593 3.189 -8.569 1.00 60.91 688 GLY B N 1
ATOM 1667 C CA . GLY B 1 92 ? -20.256 2.500 -9.693 1.00 80.09 688 GLY B CA 1
ATOM 1668 C C . GLY B 1 92 ? -19.173 1.998 -10.618 1.00 93.80 688 GLY B C 1
ATOM 1669 O O . GLY B 1 92 ? -18.239 1.400 -10.008 1.00 86.50 688 GLY B O 1
ATOM 1670 N N . PHE B 1 93 ? -19.328 2.247 -11.941 1.00 87.85 689 PHE B N 1
ATOM 1671 C CA . PHE B 1 93 ? -18.347 1.899 -12.997 1.00 126.15 689 PHE B CA 1
ATOM 1672 C C . PHE B 1 93 ? -17.791 3.187 -13.590 1.00 81.42 689 PHE B C 1
ATOM 1673 O O . PHE B 1 93 ? -18.464 4.239 -13.600 1.00 119.23 689 PHE B O 1
ATOM 1681 N N . VAL B 1 94 ? -16.559 3.055 -14.113 1.00 81.91 690 VAL B N 1
ATOM 1682 C CA . VAL B 1 94 ? -15.813 4.162 -14.818 1.00 91.39 690 VAL B CA 1
ATOM 1683 C C . VAL B 1 94 ? -16.596 4.691 -16.023 1.00 60.90 690 VAL B C 1
ATOM 1684 O O . VAL B 1 94 ? -16.844 3.927 -16.969 1.00 40.16 690 VAL B O 1
ATOM 1688 N N . SER B 1 95 ? -16.807 6.005 -16.046 1.00 49.47 691 SER B N 1
ATOM 1689 C CA . SER B 1 95 ? -17.598 6.734 -17.076 1.00 48.64 691 SER B CA 1
ATOM 1690 C C . SER B 1 95 ? -16.747 7.785 -17.807 1.00 50.11 691 SER B C 1
ATOM 1691 O O . SER B 1 95 ? -17.168 8.236 -18.894 1.00 53.10 691 SER B O 1
ATOM 1694 N N . HIS B 1 96 ? -15.604 8.183 -17.238 1.00 47.94 692 HIS B N 1
ATOM 1695 C CA . HIS B 1 96 ? -14.688 9.164 -17.879 1.00 51.83 692 HIS B CA 1
ATOM 1696 C C . HIS B 1 96 ? -13.265 8.930 -17.369 1.00 51.77 692 HIS B C 1
ATOM 1697 O O . HIS B 1 96 ? -13.069 8.632 -16.159 1.00 46.20 692 HIS B O 1
ATOM 1704 N N . GLN B 1 97 ? -12.319 9.026 -18.292 1.00 39.43 693 GLN B N 1
ATOM 1705 C CA . GLN B 1 97 ? -10.877 8.982 -17.980 1.00 37.44 693 GLN B CA 1
ATOM 1706 C C . GLN B 1 97 ? -10.212 10.207 -18.591 1.00 35.51 693 GLN B C 1
ATOM 1707 O O . GLN B 1 97 ? -10.640 10.646 -19.699 1.00 41.38 693 GLN B O 1
ATOM 1713 N N . SER B 1 98 ? -9.214 10.752 -17.901 1.00 35.89 694 SER B N 1
ATOM 1714 C CA . SER B 1 98 ? -8.609 12.065 -18.240 1.00 38.16 694 SER B CA 1
ATOM 1715 C C . SER B 1 98 ? -7.557 11.914 -19.339 1.00 36.72 694 SER B C 1
ATOM 1716 O O . SER B 1 98 ? -7.159 12.929 -19.932 1.00 43.17 694 SER B O 1
ATOM 1719 N N . ILE B 1 99 ? -7.144 10.683 -19.611 1.00 33.74 695 ILE B N 1
ATOM 1720 C CA . ILE B 1 99 ? -6.182 10.383 -20.704 1.00 28.55 695 ILE B CA 1
ATOM 1721 C C . ILE B 1 99 ? -6.854 9.432 -21.681 1.00 29.68 695 ILE B C 1
ATOM 1722 O O . ILE B 1 99 ? -7.373 8.395 -21.218 1.00 31.32 695 ILE B O 1
ATOM 1727 N N . SER B 1 100 ? -6.790 9.774 -22.977 1.00 31.61 696 SER B N 1
ATOM 1728 C CA . SER B 1 100 ? -7.443 8.963 -24.018 1.00 32.02 696 SER B CA 1
ATOM 1729 C C . SER B 1 100 ? -6.751 7.607 -24.110 1.00 26.15 696 SER B C 1
ATOM 1730 O O . SER B 1 100 ? -5.504 7.548 -24.015 1.00 26.88 696 SER B O 1
ATOM 1733 N N . LYS B 1 101 ? -7.520 6.573 -24.449 1.00 25.59 697 LYS B N 1
ATOM 1734 C CA . LYS B 1 101 ? -6.973 5.236 -24.727 1.00 24.09 697 LYS B CA 1
ATOM 1735 C C . LYS B 1 101 ? -5.912 5.384 -25.817 1.00 22.24 697 LYS B C 1
ATOM 1736 O O . LYS B 1 101 ? -6.124 6.124 -26.839 1.00 24.47 697 LYS B O 1
ATOM 1742 N N . GLY B 1 102 ? -4.796 4.691 -25.600 1.00 22.42 698 GLY B N 1
ATOM 1743 C CA . GLY B 1 102 ? -3.726 4.541 -26.603 1.00 21.36 698 GLY B CA 1
ATOM 1744 C C . GLY B 1 102 ? -2.524 5.410 -26.332 1.00 19.78 698 GLY B C 1
ATOM 1745 O O . GLY B 1 102 ? -1.474 5.125 -26.908 1.00 20.81 698 GLY B O 1
ATOM 1746 N N . GLN B 1 103 ? -2.665 6.475 -25.539 1.00 20.21 699 GLN B N 1
ATOM 1747 C CA . GLN B 1 103 ? -1.560 7.428 -25.337 1.00 21.96 699 GLN B CA 1
ATOM 1748 C C . GLN B 1 103 ? -0.411 6.787 -24.557 1.00 21.49 699 GLN B C 1
ATOM 1749 O O . GLN B 1 103 ? -0.664 6.150 -23.518 1.00 21.69 699 GLN B O 1
ATOM 1755 N N . LYS B 1 104 ? 0.836 6.997 -24.998 1.00 20.12 700 LYS B N 1
ATOM 1756 C CA . LYS B 1 104 ? 2.040 6.622 -24.202 1.00 21.75 700 LYS B CA 1
ATOM 1757 C C . LYS B 1 104 ? 2.004 7.357 -22.856 1.00 23.71 700 LYS B C 1
ATOM 1758 O O . LYS B 1 104 ? 1.703 8.577 -22.816 1.00 28.81 700 LYS B O 1
ATOM 1764 N N . LEU B 1 105 ? 2.303 6.623 -21.789 1.00 25.89 701 LEU B N 1
ATOM 1765 C CA . LEU B 1 105 ? 2.327 7.188 -20.408 1.00 26.51 701 LEU B CA 1
ATOM 1766 C C . LEU B 1 105 ? 3.770 7.166 -19.888 1.00 38.25 701 LEU B C 1
ATOM 1767 O O . LEU B 1 105 ? 4.480 6.205 -20.189 1.00 36.30 701 LEU B O 1
ATOM 1772 N N . THR B 1 106 ? 4.161 8.178 -19.111 1.00 46.93 702 THR B N 1
ATOM 1773 C CA . THR B 1 106 ? 5.444 8.219 -18.357 1.00 52.74 702 THR B CA 1
ATOM 1774 C C . THR B 1 106 ? 5.105 8.210 -16.863 1.00 58.21 702 THR B C 1
ATOM 1775 O O . THR B 1 106 ? 3.929 8.448 -16.515 1.00 51.34 702 THR B O 1
ATOM 1779 N N . GLU B 1 107 ? 6.082 7.933 -16.002 1.00 66.34 703 GLU B N 1
ATOM 1780 C CA . GLU B 1 107 ? 5.841 7.965 -14.534 1.00 69.72 703 GLU B CA 1
ATOM 1781 C C . GLU B 1 107 ? 5.550 9.410 -14.093 1.00 64.38 703 GLU B C 1
ATOM 1782 O O . GLU B 1 107 ? 5.151 9.598 -12.925 1.00 75.50 703 GLU B O 1
ATOM 1788 N N . LYS B 1 108 ? 5.719 10.383 -14.995 1.00 68.14 704 LYS B N 1
ATOM 1789 C CA . LYS B 1 108 ? 5.318 11.805 -14.797 1.00 69.11 704 LYS B CA 1
ATOM 1790 C C . LYS B 1 108 ? 3.790 11.913 -14.800 1.00 54.22 704 LYS B C 1
ATOM 1791 O O . LYS B 1 108 ? 3.272 12.798 -14.134 1.00 61.48 704 LYS B O 1
ATOM 1797 N N . ASP B 1 109 ? 3.095 11.069 -15.571 1.00 49.85 705 ASP B N 1
ATOM 1798 C CA . ASP B 1 109 ? 1.628 11.195 -15.786 1.00 46.33 705 ASP B CA 1
ATOM 1799 C C . ASP B 1 109 ? 0.867 10.831 -14.508 1.00 46.03 705 ASP B C 1
ATOM 1800 O O . ASP B 1 109 ? 1.369 10.028 -13.695 1.00 54.14 705 ASP B O 1
ATOM 1805 N N . LYS B 1 110 ? -0.320 11.412 -14.384 1.00 46.90 706 LYS B N 1
ATOM 1806 C CA . LYS B 1 110 ? -1.350 11.060 -13.379 1.00 48.30 706 LYS B CA 1
ATOM 1807 C C . LYS B 1 110 ? -2.699 11.072 -14.100 1.00 45.61 706 LYS B C 1
ATOM 1808 O O . LYS B 1 110 ? -2.880 11.844 -15.072 1.00 50.33 706 LYS B O 1
ATOM 1814 N N . ILE B 1 111 ? -3.593 10.207 -13.648 1.00 40.56 707 ILE B N 1
ATOM 1815 C CA . ILE B 1 111 ? -4.925 9.977 -14.261 1.00 44.14 707 ILE B CA 1
ATOM 1816 C C . ILE B 1 111 ? -6.004 10.372 -13.255 1.00 44.60 707 ILE B C 1
ATOM 1817 O O . ILE B 1 111 ? -5.921 9.965 -12.063 1.00 43.73 707 ILE B O 1
ATOM 1822 N N . ASP B 1 112 ? -7.031 11.062 -13.739 1.00 44.69 708 ASP B N 1
ATOM 1823 C CA . ASP B 1 112 ? -8.305 11.205 -13.006 1.00 45.03 708 ASP B CA 1
ATOM 1824 C C . ASP B 1 112 ? -9.351 10.335 -13.706 1.00 44.24 708 ASP B C 1
ATOM 1825 O O . ASP B 1 112 ? -9.494 10.415 -14.964 1.00 48.71 708 ASP B O 1
ATOM 1830 N N . VAL B 1 113 ? -10.045 9.500 -12.937 1.00 41.13 709 VAL B N 1
ATOM 1831 C CA A VAL B 1 113 ? -11.195 8.729 -13.491 0.61 39.81 709 VAL B CA 1
ATOM 1832 C CA B VAL B 1 113 ? -11.177 8.679 -13.454 0.39 44.69 709 VAL B CA 1
ATOM 1833 C C . VAL B 1 113 ? -12.460 9.068 -12.704 1.00 50.33 709 VAL B C 1
ATOM 1834 O O . VAL B 1 113 ? -12.368 9.386 -11.484 1.00 61.97 709 VAL B O 1
ATOM 1841 N N . GLU B 1 114 ? -13.599 9.020 -13.397 1.00 47.97 710 GLU B N 1
ATOM 1842 C CA . GLU B 1 114 ? -14.915 9.261 -12.748 1.00 54.58 710 GLU B CA 1
ATOM 1843 C C . GLU B 1 114 ? -15.726 7.974 -12.814 1.00 71.20 710 GLU B C 1
ATOM 1844 O O . GLU B 1 114 ? -15.808 7.341 -13.880 1.00 49.04 710 GLU B O 1
ATOM 1850 N N . PHE B 1 115 ? -16.268 7.566 -11.678 1.00 57.51 711 PHE B N 1
ATOM 1851 C CA . PHE B 1 115 ? -17.219 6.439 -11.631 1.00 85.93 711 PHE B CA 1
ATOM 1852 C C . PHE B 1 115 ? -18.635 7.002 -11.642 1.00 93.07 711 PHE B C 1
ATOM 1853 O O . PHE B 1 115 ? -18.907 8.013 -10.978 1.00 81.45 711 PHE B O 1
ATOM 1861 N N . SER B 1 116 ? -19.493 6.320 -12.400 1.00 53.96 712 SER B N 1
ATOM 1862 C CA . SER B 1 116 ? -20.940 6.596 -12.474 1.00 79.59 712 SER B CA 1
ATOM 1863 C C . SER B 1 116 ? -21.711 5.277 -12.345 1.00 76.98 712 SER B C 1
ATOM 1864 O O . SER B 1 116 ? -21.196 4.247 -12.763 1.00 67.94 712 SER B O 1
ATOM 1867 N N . SER B 1 117 ? -22.910 5.294 -11.763 1.00 68.42 713 SER B N 1
ATOM 1868 C CA . SER B 1 117 ? -23.738 4.068 -11.590 1.00 61.27 713 SER B CA 1
ATOM 1869 C C . SER B 1 117 ? -24.641 3.851 -12.819 1.00 64.56 713 SER B C 1
ATOM 1870 O O . SER B 1 117 ? -24.519 2.838 -13.544 1.00 60.18 713 SER B O 1
#

Organism: Staphylococcus aureus (strain COL) (NCBI:txid93062)

Radius of gyration: 18.19 Å; Cα contacts (8 Å, |Δi|>4): 606; chains: 2; bounding box: 38×34×46 Å

Sequence (234 aa):
AEYSKVPDVEGQDKQKAIDNVSAKSLEPVTIGSGTQIKAQSIKAGNKVLPHSKKVLLLTDGDLTMPDMSGWTKEEDVIAFENLTNNIKVNLLKGSGFVSHQSISKGQKLTEKDKIDVVEFSSAEYSKVPDVEGQDDKQKAIDNVSAKSLEPVTIGSGTQQIKAQSIIKAGNKVLPHSSKKVLLLTDGDLTMPDMSGWTKEDVIAFEENLTNNIKVNLKGSGFVSHQSISKGQKLTEKDKIDVVEFSS

Nearest PDB structures (foldseek):
  7o61-assembly1_A  TM=1.007E+00  e=7.443E-26  Staphylococcus aureus subsp. aureus NCTC 8325
  2zc3-assembly3_F  TM=8.701E-01  e=8.315E-12  unclassified
  1rp5-assembly2_B  TM=8.802E-01  e=1.958E-11  Streptococcus pneumoniae
  5u47-assembly1_A  TM=8.716E-01  e=3.784E-11  Streptococcus thermophilus LMG 18311
  1k25-assembly4_D  TM=8.695E-01  e=7.312E-11  Streptococcus pneumoniae

B-factor: mean 33.8, std 15.58, range [14.79, 169.98]

Foldseek 3Di:
DDWFFAADQAFHFPVVNQVVQVVSQEHEAEWADAGTFHDWLDDGGDIDHGHYYIYTYHPDFGWAADQFFPAPVRVVSVCVVQVAAEAEAEHGGWPDKPDDGGHTDDSPHHMYTYHDD/DDWFFAADQAFHFPVVNQVVRVVSQEHEDEWADAGGFHDWLDPGGDTHHGHHYIYTYHPDFGWAADQFFPAPVVVVSVCVGPVAAEAEAEHAGWDDKPDDGGHTDDSPDHIYTYHDD